Protein AF-A0A349LJA9-F1 (afdb_monomer_lite)

Secondary structure (DSSP, 8-state):
----SSBS-THHHHHHHHHHHHTTTS---HHHHHHHHHHHHHHTT-BTTBTB-EEEEEEEE--STTSSSSTT-EEEEEEEEEESSHHHHHHHHHHHHHT-TTSS----SBSHHHHHHHHHHHHTTSS-TTSSS----TTTTB--HHHHHHHHHHHHHTT---TTTT-PPTT---HHHHHHHHHHHHHTT-HHHHHHHHHHHHS---

Foldseek 3Di:
DFDDDQFPDPVLSVQLVVQLVVCPPVPDDSQLSNLRSNVRSVVVPHHPPQPDWDKDWDWDFDCDPPCPPDNRRTNDTDIGPTDNCHSVVSVLVVCCVVVDPPNDDDDDQFDPVQLLLLQLLCLVCLHPVVDPGDDDDRVSRGNDPRLLVSQQVVCVVVVHDDCVRPNDDGSDDDPVNVVVSLVVSVVSVNNVVSVVVSCVVPPDPD

pLDDT: mean 91.19, std 8.29, range [44.97, 98.31]

Radius of gyration: 25.06 Å; chains: 1; bounding box: 57×47×62 Å

Sequence (206 aa):
AAQGNVLVGPEVVHAVAETFESSEGSGRHLADRLVEALEAGQAVGGDRRAGRLQSASVMVVDPRQGMARREDGQTVHINVCQHLTPVAEVRRIYDTVSGTLGFRELYMPTGNDVWQVKLLMNALGYFRPDDKGVDRTAQAMVYDGEIARAVDAFRDDQGLSNPSSGGTPSGFVDAEVAALMWKLVEETGRAHDVRKTIRDATRIRR

Structure (mmCIF, N/CA/C/O backbone):
data_AF-A0A349LJA9-F1
#
_entry.id   AF-A0A349LJA9-F1
#
loop_
_atom_site.group_PDB
_atom_site.id
_atom_site.type_symbol
_atom_site.label_atom_id
_atom_site.label_alt_id
_atom_site.label_comp_id
_atom_site.label_asym_id
_atom_site.label_entity_id
_atom_site.label_seq_id
_atom_site.pdbx_PDB_ins_code
_atom_site.Cartn_x
_atom_site.Cartn_y
_atom_site.Cartn_z
_atom_site.occupancy
_atom_site.B_iso_or_equiv
_atom_site.auth_seq_id
_atom_site.auth_comp_id
_atom_site.auth_asym_id
_atom_site.auth_atom_id
_atom_site.pdbx_PDB_model_num
ATOM 1 N N . ALA A 1 1 ? -16.520 3.170 27.306 1.00 85.06 1 ALA A N 1
ATOM 2 C CA . ALA A 1 1 ? -17.662 2.251 27.491 1.00 85.06 1 ALA A CA 1
ATOM 3 C C . ALA A 1 1 ? -17.851 1.455 26.208 1.00 85.06 1 ALA A C 1
ATOM 5 O O . ALA A 1 1 ? -17.773 2.056 25.143 1.00 85.06 1 ALA A O 1
ATOM 6 N N . ALA A 1 2 ? -18.072 0.144 26.307 1.00 92.88 2 ALA A N 1
ATOM 7 C CA . ALA A 1 2 ? -18.398 -0.722 25.175 1.00 92.88 2 ALA A CA 1
ATOM 8 C C . ALA A 1 2 ? -19.873 -1.133 25.260 1.00 92.88 2 ALA A C 1
ATOM 10 O O . ALA A 1 2 ? -20.399 -1.354 26.351 1.00 92.88 2 ALA A O 1
ATOM 11 N N . GLN A 1 3 ? -20.555 -1.182 24.120 1.00 94.56 3 GLN A N 1
ATOM 12 C CA . GLN A 1 3 ? -21.978 -1.503 24.024 1.00 94.56 3 GLN A CA 1
ATOM 13 C C . GLN A 1 3 ? -22.235 -2.269 22.728 1.00 94.56 3 GLN A C 1
ATOM 15 O O . GLN A 1 3 ? -21.504 -2.102 21.753 1.00 94.56 3 GLN A O 1
ATOM 20 N N . GLY A 1 4 ? -23.297 -3.070 22.693 1.00 91.88 4 GLY A N 1
ATOM 21 C CA . GLY A 1 4 ? -23.724 -3.724 21.464 1.00 91.88 4 GLY A CA 1
ATOM 22 C C . GLY A 1 4 ? -25.153 -4.238 21.535 1.00 91.88 4 GLY A C 1
ATOM 23 O O . GLY A 1 4 ? -25.645 -4.615 22.596 1.00 91.88 4 GLY A O 1
ATOM 24 N N . ASN A 1 5 ? -25.813 -4.243 20.379 1.00 92.88 5 ASN A N 1
ATOM 25 C CA . ASN A 1 5 ? -27.179 -4.718 20.200 1.00 92.88 5 ASN A CA 1
ATOM 26 C C . ASN A 1 5 ? -27.180 -5.910 19.248 1.00 92.88 5 ASN A C 1
ATOM 28 O O . ASN A 1 5 ? -26.435 -5.923 18.274 1.00 92.88 5 ASN A O 1
ATOM 32 N N . VAL A 1 6 ? -28.069 -6.876 19.496 1.00 92.88 6 VAL A N 1
ATOM 33 C CA . VAL A 1 6 ? -28.243 -8.062 18.632 1.00 92.88 6 VAL A CA 1
ATOM 34 C C . VAL A 1 6 ? -26.939 -8.862 18.476 1.00 92.88 6 VAL A C 1
ATOM 36 O O . VAL A 1 6 ? -26.628 -9.395 17.421 1.00 92.88 6 VAL A O 1
ATOM 39 N N . LEU A 1 7 ? -26.171 -8.969 19.557 1.00 95.38 7 LEU A N 1
ATOM 40 C CA . LEU A 1 7 ? -24.943 -9.763 19.604 1.00 95.38 7 LEU A CA 1
ATOM 41 C C . LEU A 1 7 ? -25.244 -11.253 19.809 1.00 95.38 7 LEU A C 1
ATOM 43 O O . LEU A 1 7 ? -26.343 -11.623 20.246 1.00 95.38 7 LEU A O 1
ATOM 47 N N . VAL A 1 8 ? -24.283 -12.125 19.501 1.00 95.38 8 VAL A N 1
ATOM 48 C CA . VAL A 1 8 ? -24.406 -13.563 19.804 1.00 95.38 8 VAL A CA 1
ATOM 49 C C . VAL A 1 8 ? -24.523 -13.815 21.313 1.00 95.38 8 VAL A C 1
ATOM 51 O O . VAL A 1 8 ? -25.381 -14.599 21.714 1.00 95.38 8 VAL A O 1
ATOM 54 N N . GLY A 1 9 ? -23.817 -13.028 22.130 1.00 96.00 9 GLY A N 1
ATOM 55 C CA . GLY A 1 9 ? -23.884 -13.058 23.590 1.00 96.00 9 GLY A CA 1
ATOM 56 C C . GLY A 1 9 ? -23.078 -11.925 24.249 1.00 96.00 9 GLY A C 1
ATOM 57 O O . GLY A 1 9 ? -22.463 -11.112 23.547 1.00 96.00 9 GLY A O 1
ATOM 58 N N . PRO A 1 10 ? -23.125 -11.803 25.591 1.00 96.88 10 PRO A N 1
ATOM 59 C CA . PRO A 1 10 ? -22.414 -10.762 26.344 1.00 96.88 10 PRO A CA 1
ATOM 60 C C . PRO A 1 10 ? -20.885 -10.844 26.219 1.00 96.88 10 PRO A C 1
ATOM 62 O O . PRO A 1 10 ? -20.208 -9.822 26.330 1.00 96.88 10 PRO A O 1
ATOM 65 N N . GLU A 1 11 ? -20.345 -12.030 25.938 1.00 97.31 11 GLU A N 1
ATOM 66 C CA . GLU A 1 11 ? -18.921 -12.284 25.721 1.00 97.31 11 GLU A CA 1
ATOM 67 C C . GLU A 1 11 ? -18.314 -11.397 24.631 1.00 97.31 11 GLU A C 1
ATOM 69 O O . GLU A 1 11 ? -17.151 -11.027 24.737 1.00 97.31 11 GLU A O 1
ATOM 74 N N . VAL A 1 12 ? -19.103 -10.972 23.639 1.00 97.44 12 VAL A N 1
ATOM 75 C CA . VAL A 1 12 ? -18.655 -10.038 22.597 1.00 97.44 12 VAL A CA 1
ATOM 76 C C . VAL A 1 12 ? -18.242 -8.695 23.197 1.00 97.44 12 VAL A C 1
ATOM 78 O O . VAL A 1 12 ? -17.174 -8.179 22.879 1.00 97.44 12 VAL A O 1
ATOM 81 N N . VAL A 1 13 ? -19.065 -8.120 24.081 1.00 97.81 13 VAL A N 1
ATOM 82 C CA . VAL A 1 13 ? -18.756 -6.827 24.716 1.00 97.81 13 VAL A CA 1
ATOM 83 C C . VAL A 1 13 ? -17.597 -6.979 25.697 1.00 97.81 13 VAL A C 1
ATOM 85 O O . VAL A 1 13 ? -16.747 -6.092 25.759 1.00 97.81 13 VAL A O 1
ATOM 88 N N . HIS A 1 14 ? -17.533 -8.101 26.423 1.00 98.06 14 HIS A N 1
ATOM 89 C CA . HIS A 1 14 ? -16.407 -8.401 27.309 1.00 98.06 14 HIS A CA 1
ATOM 90 C C . HIS A 1 14 ? -15.091 -8.502 26.532 1.00 98.06 14 HIS A C 1
ATOM 92 O O . HIS A 1 14 ? -14.136 -7.835 26.910 1.00 98.06 14 HIS A O 1
ATOM 98 N N . ALA A 1 15 ? -15.058 -9.229 25.410 1.00 98.31 15 ALA A N 1
ATOM 99 C CA . ALA A 1 15 ? -13.863 -9.368 24.580 1.00 98.31 15 ALA A CA 1
ATOM 100 C C . ALA A 1 15 ? -13.370 -8.017 24.036 1.00 98.31 15 ALA A C 1
ATOM 102 O O . ALA A 1 15 ? -12.171 -7.739 24.076 1.00 98.31 15 ALA A O 1
ATOM 103 N N . VAL A 1 16 ? -14.288 -7.150 23.584 1.00 98.25 16 VAL A N 1
ATOM 104 C CA . VAL A 1 16 ? -13.955 -5.782 23.144 1.00 98.25 16 VAL A CA 1
ATOM 105 C C . VAL A 1 16 ? -13.346 -4.977 24.295 1.00 98.25 16 VAL A C 1
ATOM 107 O O . VAL A 1 16 ? -12.295 -4.360 24.125 1.00 98.25 16 VAL A O 1
ATOM 110 N N . ALA A 1 17 ? -13.995 -4.969 25.462 1.00 98.19 17 ALA A N 1
ATOM 111 C CA . ALA A 1 17 ? -13.541 -4.193 26.613 1.00 98.19 17 ALA A CA 1
ATOM 112 C C . ALA A 1 17 ? -12.181 -4.683 27.132 1.00 98.19 17 ALA A C 1
ATOM 114 O O . ALA A 1 17 ? -11.254 -3.888 27.250 1.00 98.19 17 ALA A O 1
ATOM 115 N N . GLU A 1 18 ? -12.040 -5.989 27.354 1.00 98.19 18 GLU A N 1
ATOM 116 C CA . GLU A 1 18 ? -10.823 -6.614 27.876 1.00 98.19 18 GLU A CA 1
ATOM 117 C C . GLU A 1 18 ? -9.629 -6.411 26.934 1.00 98.19 18 GLU A C 1
ATOM 119 O O . GLU A 1 18 ? -8.536 -6.054 27.374 1.00 98.19 18 GLU A O 1
ATOM 124 N N . THR A 1 19 ? -9.827 -6.555 25.622 1.00 98.31 19 THR A N 1
ATOM 125 C CA . THR A 1 19 ? -8.761 -6.317 24.631 1.00 98.31 19 THR A CA 1
ATOM 126 C C . THR A 1 19 ? -8.350 -4.840 24.603 1.00 98.31 19 THR A C 1
ATOM 128 O O . THR A 1 19 ? -7.166 -4.498 24.571 1.00 98.31 19 THR A O 1
ATOM 131 N N . PHE A 1 20 ? -9.319 -3.924 24.683 1.00 98.25 20 PHE A N 1
ATOM 132 C CA . PHE A 1 20 ? -9.018 -2.495 24.721 1.00 98.25 20 PHE A CA 1
ATOM 133 C C . PHE A 1 20 ? -8.274 -2.078 26.000 1.00 98.25 20 PHE A C 1
ATOM 135 O O . PHE A 1 20 ? -7.318 -1.299 25.931 1.00 98.25 20 PHE A O 1
ATOM 142 N N . GLU A 1 21 ? -8.693 -2.583 27.158 1.00 98.12 21 GLU A N 1
ATOM 143 C CA . GLU A 1 21 ? -8.082 -2.279 28.455 1.00 98.12 21 GLU A CA 1
ATOM 144 C C . GLU A 1 21 ? -6.694 -2.916 28.581 1.00 98.12 21 GLU A C 1
ATOM 146 O O . GLU A 1 21 ? -5.740 -2.235 28.948 1.00 98.12 21 GLU A O 1
ATOM 151 N N . SER A 1 22 ? -6.528 -4.176 28.173 1.00 98.12 22 SER A N 1
ATOM 152 C CA . SER A 1 22 ? -5.226 -4.862 28.210 1.00 98.12 22 SER A CA 1
ATOM 153 C C . SER A 1 22 ? -4.178 -4.247 27.276 1.00 98.12 22 SER A C 1
ATOM 155 O O . SER A 1 22 ? -2.980 -4.379 27.517 1.00 98.12 22 SER A O 1
ATOM 157 N N . SER A 1 23 ? -4.605 -3.531 26.231 1.00 97.25 23 SER A N 1
ATOM 158 C CA . SER A 1 23 ? -3.703 -2.789 25.344 1.00 97.25 23 SER A CA 1
ATOM 159 C C . SER A 1 23 ? -3.244 -1.433 25.902 1.00 97.25 23 SER A C 1
ATOM 161 O O . SER A 1 23 ? -2.463 -0.729 25.245 1.00 97.25 23 SER A O 1
ATOM 163 N N . GLU A 1 24 ? -3.712 -1.029 27.085 1.00 96.25 24 GLU A N 1
ATOM 164 C CA . GLU A 1 24 ? -3.263 0.189 27.757 1.00 96.25 24 GLU A CA 1
ATOM 165 C C . GLU A 1 24 ? -1.749 0.165 28.029 1.00 96.25 24 GLU A C 1
ATOM 167 O O . GLU A 1 24 ? -1.147 -0.873 28.280 1.00 96.25 24 GLU A O 1
ATOM 172 N N . GLY A 1 25 ? -1.091 1.321 27.895 1.00 95.50 25 GLY A N 1
ATOM 173 C CA . GLY A 1 25 ? 0.359 1.432 28.092 1.00 95.50 25 GLY A CA 1
ATOM 174 C C . GLY A 1 25 ? 1.227 0.814 26.986 1.00 95.50 25 GLY A C 1
ATOM 175 O O . GLY A 1 25 ? 2.439 1.002 27.012 1.00 95.50 25 GLY A O 1
ATOM 176 N N . SER A 1 26 ? 0.645 0.162 25.972 1.00 95.00 26 SER A N 1
ATOM 177 C CA . SER A 1 26 ? 1.406 -0.467 24.873 1.00 95.00 26 SER A CA 1
ATOM 178 C C . SER A 1 26 ? 2.159 0.512 23.960 1.00 95.00 26 SER A C 1
ATOM 180 O O . SER A 1 26 ? 2.943 0.086 23.117 1.00 95.00 26 SER A O 1
ATOM 182 N N . GLY A 1 27 ? 1.899 1.819 24.066 1.00 92.56 27 GLY A N 1
ATOM 183 C CA . GLY A 1 27 ? 2.454 2.838 23.166 1.00 92.56 27 GLY A CA 1
ATOM 184 C C . GLY A 1 27 ? 1.855 2.829 21.753 1.00 92.56 27 GLY A C 1
ATOM 185 O O . GLY A 1 27 ? 2.192 3.696 20.948 1.00 92.56 27 GLY A O 1
ATOM 186 N N . ARG A 1 28 ? 0.943 1.894 21.448 1.00 93.25 28 ARG A N 1
ATOM 187 C CA . ARG A 1 28 ? 0.221 1.838 20.172 1.00 93.25 28 ARG A CA 1
ATOM 188 C C . ARG A 1 28 ? -0.742 3.012 20.033 1.00 93.25 28 ARG A C 1
ATOM 190 O O . ARG A 1 28 ? -1.326 3.486 21.011 1.00 93.25 28 ARG A O 1
ATOM 197 N N . HIS A 1 29 ? -0.936 3.462 18.796 1.00 93.12 29 HIS A N 1
ATOM 198 C CA . HIS A 1 29 ? -1.910 4.503 18.486 1.00 93.12 29 HIS A CA 1
ATOM 199 C C . HIS A 1 29 ? -3.325 4.048 18.889 1.00 93.12 29 HIS A C 1
ATOM 201 O O . HIS A 1 29 ? -3.672 2.878 18.743 1.00 93.12 29 HIS A O 1
ATOM 207 N N . LEU A 1 30 ? -4.171 4.971 19.363 1.00 95.56 30 LEU A N 1
ATOM 208 C CA . LEU A 1 30 ? -5.511 4.632 19.864 1.00 95.56 30 LEU A CA 1
ATOM 209 C C . LEU A 1 30 ? -6.362 3.888 18.821 1.00 95.56 30 LEU A C 1
ATOM 211 O O . LEU A 1 30 ? -7.066 2.947 19.166 1.00 95.56 30 LEU A O 1
ATOM 215 N N . ALA A 1 31 ? -6.264 4.277 17.547 1.00 96.00 31 ALA A N 1
ATOM 216 C CA . ALA A 1 31 ? -6.981 3.599 16.467 1.00 96.00 31 ALA A CA 1
ATOM 217 C C . ALA A 1 31 ? -6.587 2.119 16.335 1.00 96.00 31 ALA A C 1
ATOM 219 O O . ALA A 1 31 ? -7.472 1.293 16.173 1.00 96.00 31 ALA A O 1
ATOM 220 N N . ASP A 1 32 ? -5.303 1.776 16.473 1.00 95.81 32 ASP A N 1
ATOM 221 C CA . ASP A 1 32 ? -4.835 0.385 16.393 1.00 95.81 32 ASP A CA 1
ATOM 222 C C . ASP A 1 32 ? -5.483 -0.485 17.478 1.00 95.81 32 ASP A C 1
ATOM 224 O O . ASP A 1 32 ? -6.053 -1.539 17.203 1.00 95.81 32 ASP A O 1
ATOM 228 N N . ARG A 1 33 ? -5.487 0.036 18.712 1.00 97.69 33 ARG A N 1
ATOM 229 C CA . ARG A 1 33 ? -6.105 -0.599 19.885 1.00 97.69 33 ARG A CA 1
ATOM 230 C C . ARG A 1 33 ? -7.615 -0.780 19.721 1.00 97.69 33 ARG A C 1
ATOM 232 O O . ARG A 1 33 ? -8.168 -1.789 20.142 1.00 97.69 33 ARG A O 1
ATOM 239 N N . LEU A 1 34 ? -8.294 0.202 19.122 1.00 98.06 34 LEU A N 1
ATOM 240 C CA . LEU A 1 34 ? -9.727 0.112 18.834 1.00 98.06 34 LEU A CA 1
ATOM 241 C C . LEU A 1 34 ? -10.023 -0.942 17.765 1.00 98.06 34 LEU A C 1
ATOM 243 O O . LEU A 1 34 ? -10.986 -1.689 17.915 1.00 98.06 34 LEU A O 1
ATOM 247 N N . VAL A 1 35 ? -9.207 -1.021 16.709 1.00 97.62 35 VAL A N 1
ATOM 248 C CA . VAL A 1 35 ? -9.361 -2.053 15.675 1.00 97.62 35 VAL A CA 1
ATOM 249 C C . VAL A 1 35 ? -9.140 -3.443 16.274 1.00 97.62 35 VAL A C 1
ATOM 251 O O . VAL A 1 35 ? -9.990 -4.306 16.087 1.00 97.62 35 VAL A O 1
ATOM 254 N N . GLU A 1 36 ? -8.089 -3.633 17.074 1.00 97.81 36 GLU A N 1
ATOM 255 C CA . GLU A 1 36 ? -7.815 -4.904 17.764 1.00 97.81 36 GLU A CA 1
ATOM 256 C C . GLU A 1 36 ? -8.970 -5.324 18.688 1.00 97.81 36 GLU A C 1
ATOM 258 O O . GLU A 1 36 ? -9.399 -6.479 18.684 1.00 97.81 36 GLU A O 1
AT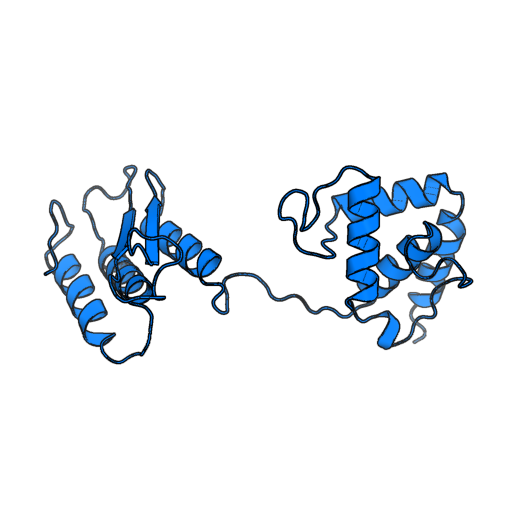OM 263 N N . ALA A 1 37 ? -9.547 -4.378 19.431 1.00 98.25 37 ALA A N 1
ATOM 264 C CA . ALA A 1 37 ? -10.709 -4.642 20.272 1.00 98.25 37 ALA A CA 1
ATOM 265 C C . ALA A 1 37 ? -11.941 -5.085 19.462 1.00 98.25 37 ALA A C 1
ATOM 267 O O . ALA A 1 37 ? -12.649 -6.011 19.864 1.00 98.25 37 ALA A O 1
ATOM 268 N N . LEU A 1 38 ? -12.198 -4.461 18.306 1.00 97.50 38 LEU A N 1
ATOM 269 C CA . LEU A 1 38 ? -13.275 -4.878 17.402 1.00 97.50 38 LEU A CA 1
ATOM 270 C C . LEU A 1 38 ? -13.022 -6.275 16.816 1.00 97.50 38 LEU A C 1
ATOM 272 O O . LEU A 1 38 ? -13.964 -7.062 16.706 1.00 97.50 38 LEU A O 1
ATOM 276 N N . GLU A 1 39 ? -11.771 -6.595 16.470 1.00 97.75 39 GLU A N 1
ATOM 277 C CA . GLU A 1 39 ? -11.364 -7.919 15.980 1.00 97.75 39 GLU A CA 1
ATOM 278 C C . GLU A 1 39 ? -11.655 -9.002 17.028 1.00 97.75 39 GLU A C 1
ATOM 280 O O . GLU A 1 39 ? -12.273 -10.019 16.702 1.00 97.75 39 GLU A O 1
ATOM 285 N N . ALA A 1 40 ? -11.318 -8.754 18.299 1.00 98.00 40 ALA A N 1
ATOM 286 C CA . ALA A 1 40 ? -11.616 -9.665 19.405 1.00 98.00 40 ALA A CA 1
ATOM 287 C C . ALA A 1 40 ? -13.127 -9.887 19.599 1.00 98.00 40 ALA A C 1
ATOM 289 O O . ALA A 1 40 ? -13.578 -11.024 19.749 1.00 98.00 40 ALA A O 1
ATOM 290 N N . GLY A 1 41 ? -13.929 -8.818 19.525 1.00 96.62 41 GLY A N 1
ATOM 291 C CA . GLY A 1 41 ? -15.390 -8.915 19.579 1.00 96.62 41 GLY A CA 1
ATOM 292 C C . GLY A 1 41 ? -15.985 -9.731 18.427 1.00 96.62 41 GLY A C 1
ATOM 293 O O . GLY A 1 41 ? -16.894 -10.538 18.634 1.00 96.62 41 GLY A O 1
ATOM 294 N N . GLN A 1 42 ? -15.467 -9.558 17.207 1.00 94.94 42 GLN A N 1
ATOM 295 C CA . GLN A 1 42 ? -15.904 -10.344 16.053 1.00 94.94 42 GLN A CA 1
ATOM 296 C C . GLN A 1 42 ? -15.478 -11.818 16.166 1.00 94.94 42 GLN A C 1
ATOM 298 O O . GLN A 1 42 ? -16.253 -12.697 15.787 1.00 94.94 42 GLN A O 1
ATOM 303 N N . ALA A 1 43 ? -14.291 -12.103 16.708 1.00 95.62 43 ALA A N 1
ATOM 304 C CA . ALA A 1 43 ? -13.757 -13.460 16.841 1.00 95.62 43 ALA A CA 1
ATOM 305 C C . ALA A 1 43 ? -14.605 -14.363 17.755 1.00 95.62 43 ALA A C 1
ATOM 307 O O . ALA A 1 43 ? -14.715 -15.560 17.499 1.00 95.62 43 ALA A O 1
ATOM 308 N N . VAL A 1 44 ? -15.259 -13.794 18.773 1.00 96.44 44 VAL A N 1
ATOM 309 C CA . VAL A 1 44 ? -16.197 -14.522 19.651 1.00 96.44 44 VAL A CA 1
ATOM 310 C C . VAL A 1 44 ? -17.635 -14.566 19.105 1.00 96.44 44 VAL A C 1
ATOM 312 O O . VAL A 1 44 ? -18.555 -14.989 19.796 1.00 96.44 44 VAL A O 1
ATOM 315 N N . GLY A 1 45 ? -17.837 -14.154 17.849 1.00 93.12 45 GLY A N 1
ATOM 316 C CA . GLY A 1 45 ? -19.075 -14.316 17.080 1.00 93.12 45 GLY A CA 1
ATOM 317 C C . GLY A 1 45 ? -19.798 -13.012 16.731 1.00 93.12 45 GLY A C 1
ATOM 318 O O . GLY A 1 45 ? -20.605 -13.003 15.804 1.00 93.12 45 GLY A O 1
ATOM 319 N N . GLY A 1 46 ? -19.483 -11.901 17.405 1.00 93.44 46 GLY A N 1
ATOM 320 C CA . GLY A 1 46 ? -19.944 -10.562 17.031 1.00 93.44 46 GLY A CA 1
ATOM 321 C C . GLY A 1 46 ? -21.470 -10.382 16.974 1.00 93.44 46 GLY A C 1
ATOM 322 O O . GLY A 1 46 ? -22.219 -10.788 17.867 1.00 93.44 46 GLY A O 1
ATOM 323 N N . ASP A 1 47 ? -21.936 -9.702 15.925 1.00 92.56 47 ASP A N 1
ATOM 324 C CA . ASP A 1 47 ? -23.360 -9.477 15.656 1.00 92.56 47 ASP A CA 1
ATOM 325 C C . ASP A 1 47 ? -24.020 -10.771 15.142 1.00 92.56 47 ASP A C 1
ATOM 327 O O . ASP A 1 47 ? -23.588 -11.378 14.160 1.00 92.56 47 ASP A O 1
ATOM 331 N N . ARG A 1 48 ? -25.125 -11.167 15.786 1.00 90.94 48 ARG A N 1
ATOM 332 C CA . ARG A 1 48 ? -25.900 -12.388 15.504 1.00 90.94 48 ARG A CA 1
ATOM 333 C C . ARG A 1 48 ? -26.502 -12.412 14.096 1.00 90.94 48 ARG A C 1
ATOM 335 O O . ARG A 1 48 ? -26.930 -13.461 13.625 1.00 90.94 48 ARG A O 1
ATOM 342 N N . ARG A 1 49 ? -26.559 -11.267 13.416 1.00 87.88 49 ARG A N 1
ATOM 343 C CA . ARG A 1 49 ? -26.963 -11.126 12.009 1.00 87.88 49 ARG A CA 1
ATOM 344 C C . ARG A 1 49 ? -25.841 -11.505 11.034 1.00 87.88 49 ARG A C 1
ATOM 346 O O . ARG A 1 49 ? -25.976 -11.209 9.844 1.00 87.88 49 ARG A O 1
ATOM 353 N N . ALA A 1 50 ? -24.756 -12.115 11.519 1.00 74.75 50 ALA A N 1
ATOM 354 C CA . ALA A 1 50 ? -23.682 -12.685 10.714 1.00 74.75 50 ALA A CA 1
ATOM 355 C C . ALA A 1 50 ? -24.227 -13.419 9.471 1.00 74.75 50 ALA A C 1
ATOM 357 O O . ALA A 1 50 ? -25.225 -14.137 9.539 1.00 74.75 50 ALA A O 1
ATOM 358 N N . GLY A 1 51 ? -23.595 -13.190 8.316 1.00 70.25 51 GLY A N 1
ATOM 359 C CA . GLY A 1 51 ? -24.078 -13.649 7.004 1.00 70.25 51 GLY A CA 1
ATOM 360 C C . GLY A 1 51 ? -24.907 -12.615 6.228 1.00 70.25 51 GLY A C 1
ATOM 361 O O . GLY A 1 51 ? -25.203 -12.827 5.053 1.00 70.25 51 GLY A O 1
ATOM 362 N N . ARG A 1 52 ? -25.249 -11.471 6.836 1.00 79.56 52 ARG A N 1
ATOM 363 C CA . ARG A 1 52 ? -25.723 -10.272 6.123 1.00 79.56 52 ARG A CA 1
ATOM 364 C C . ARG A 1 52 ? -24.565 -9.310 5.875 1.00 79.56 52 ARG A C 1
ATOM 366 O O . ARG A 1 52 ? -23.517 -9.401 6.504 1.00 79.56 52 ARG A O 1
ATOM 373 N N . LEU A 1 53 ? -24.781 -8.361 4.971 1.00 77.75 53 LEU A N 1
ATOM 374 C CA . LEU A 1 53 ? -23.843 -7.266 4.761 1.00 77.75 53 LEU A CA 1
ATOM 375 C C . LEU A 1 53 ? -23.726 -6.421 6.032 1.00 77.75 53 LEU A C 1
ATOM 377 O O . LEU A 1 53 ? -24.740 -6.023 6.608 1.00 77.75 53 LEU A O 1
ATOM 381 N N . GLN A 1 54 ? -22.489 -6.170 6.451 1.00 87.38 54 GLN A N 1
ATOM 382 C CA . GLN A 1 54 ? -22.153 -5.417 7.653 1.00 87.38 54 GLN A CA 1
ATOM 383 C C . GLN A 1 54 ? -21.155 -4.305 7.323 1.00 87.38 54 GLN A C 1
ATOM 385 O O . GLN A 1 54 ? -20.496 -4.316 6.280 1.00 87.38 54 GLN A O 1
ATOM 390 N N . SER A 1 55 ? -21.062 -3.345 8.236 1.00 94.06 55 SER A N 1
ATOM 391 C CA . SER A 1 55 ? -20.182 -2.182 8.167 1.00 94.06 55 SER A CA 1
ATOM 392 C C . SER A 1 55 ? -19.325 -2.097 9.424 1.00 94.06 55 SER A C 1
ATOM 394 O O . SER A 1 55 ? -19.738 -2.569 10.484 1.00 94.06 55 SER A O 1
ATOM 396 N N . ALA A 1 56 ? -18.175 -1.440 9.333 1.00 96.06 56 ALA A N 1
ATOM 397 C CA . ALA A 1 56 ? -17.336 -1.123 10.485 1.00 96.06 56 ALA A CA 1
ATOM 398 C C . ALA A 1 56 ? -16.683 0.244 10.282 1.00 96.06 56 ALA A C 1
ATOM 400 O O . ALA A 1 56 ? -16.401 0.648 9.154 1.00 96.06 56 ALA A O 1
ATOM 401 N N . SER A 1 57 ? -16.459 0.964 11.376 1.00 97.50 57 SER A N 1
ATOM 402 C CA . SER A 1 57 ? -15.846 2.286 11.342 1.00 97.50 57 SER A CA 1
ATOM 403 C C . SER A 1 57 ? -15.022 2.525 12.599 1.00 97.50 57 SER A C 1
ATOM 405 O O . SER A 1 57 ? -15.393 2.075 13.684 1.00 97.50 57 SER A O 1
ATOM 407 N N . VAL A 1 58 ? -13.910 3.238 12.439 1.00 97.75 58 VAL A N 1
ATOM 408 C CA . VAL A 1 58 ? -13.069 3.732 13.532 1.00 97.75 58 VAL A CA 1
ATOM 409 C C . VAL A 1 58 ? -12.760 5.198 13.267 1.00 97.75 58 VAL A C 1
ATOM 411 O O . VAL A 1 58 ? -12.271 5.562 12.196 1.00 97.75 58 VAL A O 1
ATOM 414 N N . MET A 1 59 ? -13.025 6.034 14.268 1.00 96.62 59 MET A N 1
ATOM 415 C CA . MET A 1 59 ? -12.733 7.462 14.249 1.00 96.62 59 MET A CA 1
ATOM 416 C C . MET A 1 59 ? -11.969 7.835 15.517 1.00 96.62 59 MET A C 1
ATOM 418 O O . MET A 1 59 ? -12.394 7.509 16.625 1.00 96.62 59 MET A O 1
ATOM 422 N N . VAL A 1 60 ? -10.842 8.521 15.349 1.00 95.88 60 VAL A N 1
ATOM 423 C CA . VAL A 1 60 ? -10.020 9.048 16.437 1.00 95.88 60 VAL A CA 1
ATOM 424 C C . VAL A 1 60 ? -9.761 10.524 16.183 1.00 95.88 60 VAL A C 1
ATOM 426 O O . VAL A 1 60 ? -9.319 10.917 15.103 1.00 95.88 60 VAL A O 1
ATOM 429 N N . VAL A 1 61 ? -10.039 11.329 17.205 1.00 95.50 61 VAL A N 1
ATOM 430 C CA . VAL A 1 61 ? -9.819 12.774 17.212 1.00 95.50 61 VAL A CA 1
ATOM 431 C C . VAL A 1 61 ? -8.839 13.101 18.327 1.00 95.50 61 VAL A C 1
ATOM 433 O O . VAL A 1 61 ? -9.040 12.691 19.470 1.00 95.50 61 VAL A O 1
ATOM 436 N N . ASP A 1 62 ? -7.795 13.845 17.991 1.00 92.50 62 ASP A N 1
ATOM 437 C CA . ASP A 1 62 ? -6.817 14.373 18.928 1.00 92.50 62 ASP A CA 1
ATOM 438 C C . ASP A 1 62 ? -6.733 15.898 18.760 1.00 92.50 62 ASP A C 1
ATOM 440 O O . ASP A 1 62 ? -6.177 16.382 17.772 1.00 92.50 62 ASP A O 1
ATOM 444 N N . PRO A 1 63 ? -7.293 16.678 19.701 1.00 89.88 63 PRO A N 1
ATOM 445 C CA . PRO A 1 63 ? -7.328 18.133 19.593 1.00 89.88 63 PRO A CA 1
ATOM 446 C C . PRO A 1 63 ? -5.969 18.796 19.872 1.00 89.88 63 PRO A C 1
ATOM 448 O O . PRO A 1 63 ? -5.855 20.019 19.789 1.00 89.88 63 PRO A O 1
ATOM 451 N N . ARG A 1 64 ? -4.936 18.033 20.257 1.00 90.75 64 ARG A N 1
ATOM 452 C CA . ARG A 1 64 ? -3.603 18.582 20.534 1.00 90.75 64 ARG A CA 1
ATOM 453 C C . ARG A 1 64 ? -2.930 19.027 19.232 1.00 90.75 64 ARG A C 1
ATOM 455 O O . ARG A 1 64 ? -3.020 18.360 18.202 1.00 90.75 64 ARG A O 1
ATOM 462 N N . GLN A 1 65 ? -2.211 20.150 19.285 1.00 87.75 65 GLN A N 1
ATOM 463 C CA . GLN A 1 65 ? -1.524 20.697 18.111 1.00 87.75 65 GLN A CA 1
ATOM 464 C C . GLN A 1 65 ? -0.517 19.700 17.523 1.00 87.75 65 GLN A C 1
ATOM 466 O O . GLN A 1 65 ? 0.241 19.066 18.253 1.00 87.75 65 GLN A O 1
ATOM 471 N N . GLY A 1 66 ? -0.507 19.589 16.192 1.00 83.44 66 GLY A N 1
ATOM 472 C CA . GLY A 1 66 ? 0.419 18.731 15.448 1.00 83.44 66 GLY A CA 1
ATOM 473 C C . GLY A 1 66 ? 0.067 17.239 15.435 1.00 83.44 66 GLY A C 1
ATOM 474 O O . GLY A 1 66 ? 0.762 16.477 14.770 1.00 83.44 66 GLY A O 1
ATOM 475 N N . MET A 1 67 ? -1.002 16.814 16.118 1.00 83.50 67 MET A N 1
ATOM 476 C CA . MET A 1 67 ? -1.394 15.398 16.172 1.00 83.50 67 MET A CA 1
ATOM 477 C C . MET A 1 67 ? -2.228 14.946 14.967 1.00 83.50 67 MET A C 1
ATOM 479 O O . MET A 1 67 ? -2.228 13.762 14.633 1.00 83.50 67 MET A O 1
ATOM 483 N N . ALA A 1 68 ? -2.904 15.874 14.288 1.00 84.62 68 ALA A N 1
ATOM 484 C CA . ALA A 1 68 ? -3.676 15.624 13.074 1.00 84.62 68 ALA A CA 1
ATOM 485 C C . ALA A 1 68 ? -3.102 16.403 11.883 1.00 84.62 68 ALA A C 1
ATOM 487 O O . ALA A 1 68 ? -2.529 17.480 12.041 1.00 84.62 68 ALA A O 1
ATOM 488 N N . ARG A 1 69 ? -3.289 15.874 10.665 1.00 78.38 69 ARG A N 1
ATOM 489 C CA . ARG A 1 69 ? -2.897 16.567 9.420 1.00 78.38 69 ARG A CA 1
ATOM 490 C C . ARG A 1 69 ? -3.821 17.734 9.065 1.00 78.38 69 ARG A C 1
ATOM 492 O O . ARG A 1 69 ? -3.433 18.593 8.281 1.00 78.38 69 ARG A O 1
ATOM 499 N N . ARG A 1 70 ? -5.054 17.718 9.573 1.00 80.50 70 ARG A N 1
ATOM 500 C CA . ARG A 1 70 ? -6.102 18.705 9.298 1.00 80.50 70 ARG A CA 1
ATOM 501 C C . ARG A 1 70 ? -6.477 19.431 10.586 1.00 80.50 70 ARG A C 1
ATOM 503 O O . ARG A 1 70 ? -6.249 18.927 11.682 1.00 80.50 70 ARG A O 1
ATOM 510 N N . GLU A 1 71 ? -7.091 20.598 10.433 1.00 85.62 71 GLU A N 1
ATOM 511 C CA . GLU A 1 71 ? -7.532 21.445 11.550 1.00 85.62 71 GLU A CA 1
ATOM 512 C C . GLU A 1 71 ? -8.688 20.839 12.365 1.00 85.62 71 GLU A C 1
ATOM 514 O O . GLU A 1 71 ? -8.945 21.273 13.483 1.00 85.62 71 GLU A O 1
ATOM 519 N N . ASP A 1 72 ? -9.370 19.816 11.841 1.00 87.56 72 ASP A N 1
ATOM 520 C CA . ASP A 1 72 ? -10.481 19.124 12.510 1.00 87.56 72 ASP A CA 1
ATOM 521 C C . ASP A 1 72 ? -10.036 18.157 13.626 1.00 87.56 72 ASP A C 1
ATOM 523 O O .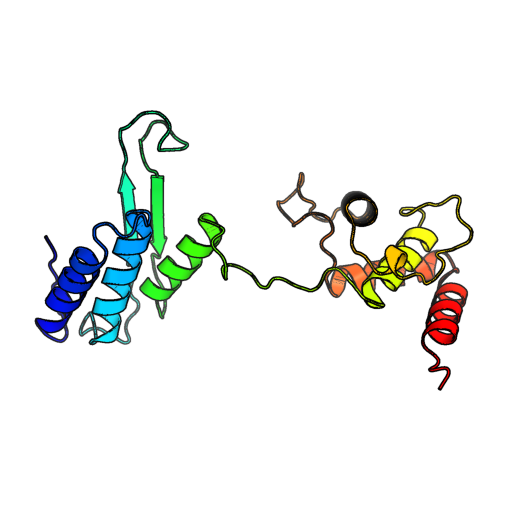 ASP A 1 72 ? -10.878 17.531 14.272 1.00 87.56 72 ASP A O 1
ATOM 527 N N . GLY A 1 73 ? -8.725 18.014 13.851 1.00 89.75 73 GLY A N 1
ATOM 528 C CA . GLY A 1 73 ? -8.162 17.127 14.867 1.00 89.75 73 GLY A CA 1
ATOM 529 C C . GLY A 1 73 ? -8.334 15.638 14.558 1.00 89.75 73 GLY A C 1
ATOM 530 O O . GLY A 1 73 ? -7.947 14.808 15.376 1.00 89.75 73 GLY A O 1
ATOM 531 N N . GLN A 1 74 ? -8.901 15.255 13.409 1.00 92.00 74 GLN A N 1
ATOM 532 C CA . GLN A 1 74 ? -9.091 13.847 13.061 1.00 92.00 74 GLN A CA 1
ATOM 533 C C . GLN A 1 74 ? -7.744 13.223 12.698 1.00 92.00 74 GLN A C 1
ATOM 535 O O . GLN A 1 74 ? -7.142 13.546 11.671 1.00 92.00 74 GLN A O 1
ATOM 540 N N . THR A 1 75 ? -7.266 12.307 13.538 1.00 90.94 75 THR A N 1
ATOM 541 C CA . THR A 1 75 ? -6.021 11.575 13.275 1.00 90.94 75 THR A CA 1
ATOM 542 C C . THR A 1 75 ? -6.282 10.336 12.429 1.00 90.94 75 THR A C 1
ATOM 544 O O . THR A 1 75 ? -5.478 10.000 11.562 1.00 90.94 75 THR A O 1
ATOM 547 N N . VAL A 1 76 ? -7.431 9.683 12.639 1.00 92.75 76 VAL A N 1
ATOM 548 C CA . VAL A 1 76 ? -7.888 8.520 11.872 1.00 92.75 76 VAL A CA 1
ATOM 549 C C . VAL A 1 76 ? -9.396 8.601 11.682 1.00 92.75 76 VAL A C 1
ATOM 551 O O . VAL A 1 76 ? -10.135 8.821 12.638 1.00 92.75 76 VAL A O 1
ATOM 554 N N . HIS A 1 77 ? -9.857 8.366 10.457 1.00 95.12 77 HIS A N 1
ATOM 555 C CA . HIS A 1 77 ? -11.266 8.154 10.149 1.00 95.12 77 HIS A CA 1
ATOM 556 C C . HIS A 1 77 ? -11.369 7.129 9.018 1.00 95.12 77 HIS A C 1
ATOM 558 O O . HIS A 1 77 ? -11.084 7.429 7.860 1.00 95.12 77 HIS A O 1
ATOM 564 N N . ILE A 1 78 ? -11.730 5.897 9.373 1.00 96.75 78 ILE A N 1
ATOM 565 C CA . ILE A 1 78 ? -11.887 4.773 8.447 1.00 96.75 78 ILE A CA 1
ATOM 566 C C . ILE A 1 78 ? -13.340 4.336 8.513 1.00 96.75 78 ILE A C 1
ATOM 568 O O . ILE A 1 78 ? -13.831 4.034 9.595 1.00 96.75 78 ILE A O 1
ATOM 572 N N . ASN A 1 79 ? -14.012 4.279 7.365 1.00 97.25 79 ASN A N 1
ATOM 573 C CA . ASN A 1 79 ? -15.402 3.856 7.276 1.00 97.25 79 ASN A CA 1
ATOM 574 C C . ASN A 1 79 ? -15.574 2.827 6.154 1.00 97.25 79 ASN A C 1
ATOM 576 O O . ASN A 1 79 ? -15.421 3.147 4.976 1.00 97.25 79 ASN A O 1
ATOM 580 N N . VAL A 1 80 ? -15.913 1.597 6.529 1.00 97.19 80 VAL A N 1
ATOM 581 C CA . VAL A 1 80 ? -16.252 0.508 5.614 1.00 97.19 80 VAL A CA 1
ATOM 582 C C . VAL A 1 80 ? -17.769 0.389 5.590 1.00 97.19 80 VAL A C 1
ATOM 584 O O . VAL A 1 80 ? -18.371 -0.240 6.460 1.00 97.19 80 VAL A O 1
ATOM 587 N N . CYS A 1 81 ? -18.396 1.019 4.595 1.00 94.69 81 CYS A N 1
ATOM 588 C CA . CYS A 1 81 ? -19.856 1.096 4.489 1.00 94.69 81 CYS A CA 1
ATOM 589 C C . CYS A 1 81 ? -20.520 -0.267 4.249 1.00 94.69 81 CYS A C 1
ATOM 591 O O . CYS A 1 81 ? -21.657 -0.474 4.666 1.00 94.69 81 CYS A O 1
ATOM 593 N N . GLN A 1 82 ? -19.832 -1.182 3.564 1.00 92.19 82 GLN A N 1
ATOM 594 C CA . GLN A 1 82 ? -20.293 -2.545 3.337 1.00 92.19 82 GLN A CA 1
ATOM 595 C C . GLN A 1 82 ? -19.112 -3.447 2.967 1.00 92.19 82 GLN A C 1
ATOM 597 O O . GLN A 1 82 ? -18.358 -3.130 2.052 1.00 92.19 82 GLN A O 1
ATOM 602 N N . HIS A 1 83 ? -18.966 -4.580 3.653 1.00 92.31 83 HIS A N 1
ATOM 603 C CA . HIS A 1 83 ? -18.009 -5.624 3.282 1.00 92.31 83 HIS A CA 1
ATOM 604 C C . HIS A 1 83 ? -18.450 -6.986 3.841 1.00 92.31 83 HIS A C 1
ATOM 606 O O . HIS A 1 83 ? -19.257 -7.044 4.770 1.00 92.31 83 HIS A O 1
ATOM 612 N N . LEU A 1 84 ? -17.927 -8.087 3.288 1.00 89.81 84 LEU A N 1
ATOM 613 C CA . LEU A 1 84 ? -18.137 -9.430 3.856 1.00 89.81 84 LEU A CA 1
ATOM 614 C C . LEU A 1 84 ? -17.418 -9.592 5.204 1.00 89.81 84 LEU A C 1
ATOM 616 O O . LEU A 1 84 ? -17.880 -10.313 6.081 1.00 89.81 84 LEU A O 1
ATOM 620 N N . THR A 1 85 ? -16.295 -8.895 5.364 1.00 91.56 85 THR A N 1
ATOM 621 C CA . THR A 1 85 ? -15.441 -8.902 6.558 1.00 91.56 85 THR A CA 1
ATOM 622 C C . THR A 1 85 ? -15.078 -7.461 6.947 1.00 91.56 85 THR A C 1
ATOM 624 O O . THR A 1 85 ? -13.952 -7.022 6.724 1.00 91.56 85 THR A O 1
ATOM 627 N N . PRO A 1 86 ? -16.027 -6.652 7.449 1.00 94.38 86 PRO A N 1
ATOM 628 C CA . PRO A 1 86 ? -15.825 -5.209 7.576 1.00 94.38 86 PRO A CA 1
ATOM 629 C C . PRO A 1 86 ? -14.749 -4.820 8.595 1.00 94.38 86 PRO A C 1
ATOM 631 O O . PRO A 1 86 ? -13.999 -3.890 8.327 1.00 94.38 86 PRO A O 1
ATOM 634 N N . VAL A 1 87 ? -14.610 -5.531 9.720 1.00 95.69 87 VAL A N 1
ATOM 635 C CA . VAL A 1 87 ? -13.550 -5.226 10.702 1.00 95.69 87 VAL A CA 1
ATOM 636 C C . VAL A 1 87 ? -12.167 -5.575 10.150 1.00 95.69 87 VAL A C 1
ATOM 638 O O . VAL A 1 87 ? -11.253 -4.764 10.259 1.00 95.69 87 VAL A O 1
ATOM 641 N N . ALA A 1 88 ? -12.027 -6.722 9.477 1.00 94.81 88 ALA A N 1
ATOM 642 C CA . ALA A 1 88 ? -10.778 -7.086 8.802 1.00 94.81 88 ALA A CA 1
ATOM 643 C C . ALA A 1 88 ? -10.400 -6.065 7.713 1.00 94.81 88 ALA A C 1
ATOM 645 O O . ALA A 1 88 ? -9.227 -5.769 7.506 1.00 94.81 88 ALA A O 1
ATOM 646 N N . GLU A 1 89 ? -11.395 -5.480 7.044 1.00 95.94 89 GLU A N 1
ATOM 647 C CA . GLU A 1 89 ? -11.158 -4.422 6.066 1.00 95.94 89 GLU A CA 1
ATOM 648 C C . GLU A 1 89 ? -10.740 -3.099 6.728 1.00 95.94 89 GLU A C 1
ATOM 650 O O . GLU A 1 89 ? -9.840 -2.424 6.230 1.00 95.94 89 GLU A O 1
ATOM 655 N N . VAL A 1 90 ? -11.301 -2.754 7.896 1.00 97.31 90 VAL A N 1
ATOM 656 C CA . VAL A 1 90 ? -10.807 -1.626 8.707 1.00 97.31 90 VAL A CA 1
ATOM 657 C C . VAL A 1 90 ? -9.341 -1.843 9.105 1.00 97.31 90 VAL A C 1
ATOM 659 O O . VAL A 1 90 ? -8.549 -0.913 8.958 1.00 97.31 90 VAL A O 1
ATOM 662 N N . ARG A 1 91 ? -8.961 -3.054 9.542 1.00 96.12 91 ARG A N 1
ATOM 663 C CA . ARG A 1 91 ? -7.565 -3.433 9.835 1.00 96.12 91 ARG A CA 1
ATOM 664 C C . ARG A 1 91 ? -6.656 -3.225 8.632 1.00 96.12 91 ARG A C 1
ATOM 666 O O . ARG A 1 91 ? -5.683 -2.482 8.726 1.00 96.12 91 ARG A O 1
ATOM 673 N N . ARG A 1 92 ? -7.018 -3.793 7.479 1.00 94.44 92 ARG A N 1
ATOM 674 C CA . ARG A 1 92 ? -6.247 -3.655 6.235 1.00 94.44 92 ARG A CA 1
ATOM 675 C C . ARG A 1 92 ? -6.030 -2.187 5.860 1.00 94.44 92 ARG A C 1
ATOM 677 O O . ARG A 1 92 ? -4.919 -1.801 5.491 1.00 94.44 92 ARG A O 1
ATOM 684 N N . ILE A 1 93 ? -7.076 -1.359 5.949 1.00 94.88 93 ILE A N 1
ATOM 685 C CA . ILE A 1 93 ? -6.988 0.079 5.658 1.00 94.88 93 ILE A CA 1
ATOM 686 C C . ILE A 1 93 ? -6.098 0.786 6.687 1.00 94.88 93 ILE A C 1
ATOM 688 O O . ILE A 1 93 ? -5.261 1.600 6.293 1.00 94.88 93 ILE A O 1
ATOM 692 N N . TYR A 1 94 ? -6.240 0.475 7.978 1.00 94.50 94 TYR A N 1
ATOM 693 C CA . TYR A 1 94 ? -5.413 1.060 9.032 1.00 94.50 94 TYR A CA 1
ATOM 694 C C . TYR A 1 94 ? -3.925 0.766 8.811 1.00 94.50 94 TYR A C 1
ATOM 696 O O . TYR A 1 94 ? -3.119 1.699 8.802 1.00 94.50 94 TYR A O 1
ATOM 704 N N . ASP A 1 95 ? -3.564 -0.490 8.551 1.00 91.12 95 ASP A N 1
ATOM 705 C CA . ASP A 1 95 ? -2.176 -0.896 8.299 1.00 91.12 95 ASP A CA 1
ATOM 706 C C . ASP A 1 95 ? -1.628 -0.220 7.031 1.00 91.12 95 ASP A C 1
ATOM 708 O O . ASP A 1 95 ? -0.520 0.319 7.027 1.00 91.12 95 ASP A O 1
ATOM 712 N N . THR A 1 96 ? -2.444 -0.141 5.971 1.00 87.06 96 THR A N 1
ATOM 713 C CA . THR A 1 96 ? -2.074 0.534 4.713 1.00 87.06 96 THR A CA 1
ATOM 714 C C . THR A 1 96 ? -1.769 2.018 4.925 1.00 87.06 96 THR A C 1
ATOM 716 O O . THR A 1 96 ? -0.771 2.526 4.417 1.00 87.06 96 THR A O 1
ATOM 719 N N . VAL A 1 97 ? -2.625 2.732 5.661 1.00 86.12 97 VAL A N 1
ATOM 720 C CA . VAL A 1 97 ? -2.486 4.182 5.877 1.00 86.12 97 VAL A CA 1
ATOM 721 C C . VAL A 1 97 ? -1.377 4.501 6.882 1.00 86.12 97 VAL A C 1
ATOM 723 O O . VAL A 1 97 ? -0.703 5.523 6.745 1.00 86.12 97 VAL A O 1
ATOM 726 N N . SER A 1 98 ? -1.179 3.643 7.884 1.00 86.06 98 SER A N 1
ATOM 727 C CA . SER A 1 98 ? -0.137 3.815 8.903 1.00 86.06 98 SER A CA 1
ATOM 728 C C . SER A 1 98 ? 1.256 3.388 8.428 1.00 86.06 98 SER A C 1
ATOM 730 O O . SER A 1 98 ? 2.247 3.849 8.994 1.00 86.06 98 SER A O 1
ATOM 732 N N . GLY A 1 99 ? 1.354 2.563 7.379 1.00 82.75 99 GLY A N 1
ATOM 733 C CA . GLY A 1 99 ? 2.630 2.097 6.829 1.00 82.75 99 GLY A CA 1
ATOM 734 C C . GLY A 1 99 ? 3.400 1.177 7.783 1.00 82.75 99 GLY A C 1
ATOM 735 O O . GLY A 1 99 ? 4.632 1.157 7.763 1.00 82.75 99 GLY A O 1
ATOM 736 N N . THR A 1 100 ? 2.690 0.456 8.653 1.00 77.69 100 THR A N 1
ATOM 737 C CA . THR A 1 100 ? 3.257 -0.450 9.663 1.00 77.69 100 THR A CA 1
ATOM 738 C C . THR A 1 100 ? 3.805 -1.727 9.034 1.00 77.69 100 THR A C 1
ATOM 740 O O . THR A 1 100 ? 3.308 -2.195 8.016 1.00 77.69 100 THR A O 1
ATOM 743 N N . LEU A 1 101 ? 4.844 -2.327 9.625 1.00 74.69 101 LEU A N 1
ATOM 744 C CA . LEU A 1 101 ? 5.436 -3.564 9.101 1.00 74.69 101 LEU A CA 1
ATOM 745 C C . LEU A 1 101 ? 4.354 -4.625 8.815 1.00 74.69 101 LEU A C 1
ATOM 747 O O . LEU A 1 101 ? 3.558 -4.943 9.690 1.00 74.69 101 LEU A O 1
ATOM 751 N N . GLY A 1 102 ? 4.356 -5.174 7.599 1.00 77.62 102 GLY A N 1
ATOM 752 C CA . GLY A 1 102 ? 3.345 -6.132 7.139 1.00 77.62 102 GLY A CA 1
ATOM 753 C C . GLY A 1 102 ? 2.248 -5.530 6.255 1.00 77.62 102 GLY A C 1
ATOM 754 O O . GLY A 1 102 ? 1.571 -6.287 5.567 1.00 77.62 102 GLY A O 1
ATOM 755 N N . PHE A 1 103 ? 2.120 -4.197 6.167 1.00 79.81 103 PHE A N 1
ATOM 756 C CA . PHE A 1 103 ? 1.118 -3.555 5.298 1.00 79.81 103 PHE A CA 1
ATOM 757 C C . PHE A 1 103 ? 1.315 -3.820 3.795 1.00 79.81 103 PHE A C 1
ATOM 759 O O . PHE A 1 103 ? 0.401 -3.632 2.993 1.00 79.81 103 PHE A O 1
ATOM 766 N N . ARG A 1 104 ? 2.526 -4.223 3.402 1.00 75.12 104 ARG A N 1
ATOM 767 C CA . ARG A 1 104 ? 2.883 -4.652 2.050 1.00 75.12 104 ARG A CA 1
ATOM 768 C C . ARG A 1 104 ? 3.951 -5.731 2.120 1.00 75.12 104 ARG A C 1
ATOM 770 O O . ARG A 1 104 ? 4.736 -5.777 3.069 1.00 75.12 104 ARG A O 1
ATOM 777 N N . GLU A 1 105 ? 4.042 -6.527 1.067 1.00 79.00 105 GLU A N 1
ATOM 778 C CA . GLU A 1 105 ? 5.185 -7.410 0.877 1.00 79.00 105 GLU A CA 1
ATOM 779 C C . GLU A 1 105 ? 6.454 -6.581 0.643 1.00 79.00 105 GLU A C 1
ATOM 781 O O . GLU A 1 105 ? 6.485 -5.644 -0.163 1.00 79.00 105 GLU A O 1
ATOM 786 N N . LEU A 1 106 ? 7.514 -6.916 1.376 1.00 71.25 106 LEU A N 1
ATOM 787 C CA . LEU A 1 106 ? 8.849 -6.391 1.129 1.00 71.25 106 LEU A CA 1
ATOM 788 C C . LEU A 1 106 ? 9.564 -7.388 0.217 1.00 71.25 106 LEU A C 1
ATOM 790 O O . LEU A 1 106 ? 9.892 -8.493 0.642 1.00 71.25 106 LEU A O 1
ATOM 794 N N . TYR A 1 107 ? 9.780 -7.015 -1.040 1.00 71.50 107 TYR A N 1
ATOM 795 C CA . TYR A 1 107 ? 10.529 -7.836 -1.985 1.00 71.50 107 TYR A CA 1
ATOM 796 C C . TYR A 1 107 ? 12.036 -7.592 -1.852 1.00 71.50 107 TYR A C 1
ATOM 798 O O . TYR A 1 107 ? 12.482 -6.535 -1.401 1.00 71.50 107 TYR A O 1
ATOM 806 N N . MET A 1 108 ? 12.828 -8.588 -2.251 1.00 66.62 108 MET A N 1
ATOM 807 C CA . MET A 1 108 ? 14.284 -8.487 -2.314 1.00 66.62 108 MET A CA 1
ATOM 808 C C . MET A 1 108 ? 14.661 -7.576 -3.493 1.00 66.62 108 MET A C 1
ATOM 810 O O . MET A 1 108 ? 14.408 -7.956 -4.634 1.00 66.62 108 MET A O 1
ATOM 814 N N . PRO A 1 109 ? 15.271 -6.395 -3.279 1.00 79.94 109 PRO A N 1
ATOM 815 C CA . PRO A 1 109 ? 15.602 -5.470 -4.361 1.00 79.94 109 PRO A CA 1
ATOM 816 C C . PRO A 1 109 ? 16.885 -5.900 -5.088 1.00 79.94 109 PRO A C 1
ATOM 818 O O . PRO A 1 109 ? 17.643 -5.051 -5.550 1.00 79.94 109 PRO A O 1
ATOM 821 N N . THR A 1 110 ? 17.199 -7.199 -5.124 1.00 88.56 110 THR A N 1
ATOM 822 C CA . THR A 1 110 ? 18.411 -7.714 -5.755 1.00 88.56 110 THR A CA 1
ATOM 823 C C . THR A 1 110 ? 18.143 -8.976 -6.568 1.00 88.56 110 THR A C 1
ATOM 825 O O . THR A 1 110 ? 17.504 -9.908 -6.086 1.00 88.56 110 THR A O 1
ATOM 828 N N . GLY A 1 111 ? 18.656 -9.033 -7.800 1.00 89.56 111 GLY A N 1
ATOM 829 C CA . GLY A 1 111 ? 18.482 -10.2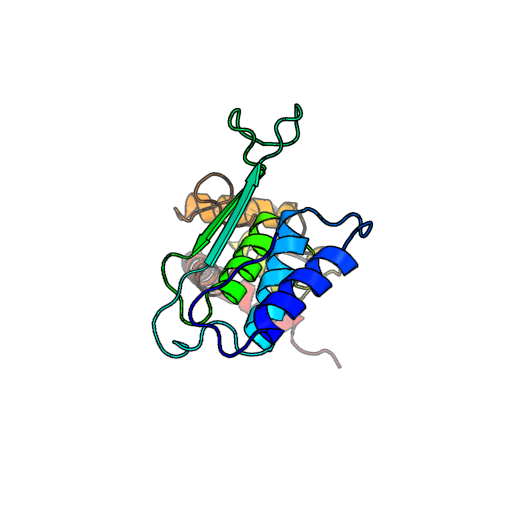15 -8.641 1.00 89.56 111 GLY A CA 1
ATOM 830 C C . GLY A 1 111 ? 18.881 -10.057 -10.108 1.00 89.56 111 GLY A C 1
ATOM 831 O O . GLY A 1 111 ? 19.286 -8.994 -10.584 1.00 89.56 111 GLY A O 1
ATOM 832 N N . ASN A 1 112 ? 18.787 -11.167 -10.845 1.00 90.25 112 ASN A N 1
ATOM 833 C CA . ASN A 1 112 ? 19.033 -11.192 -12.292 1.00 90.25 112 ASN A CA 1
ATOM 834 C C . ASN A 1 112 ? 17.935 -10.472 -13.085 1.00 90.25 112 ASN A C 1
ATOM 836 O O . ASN A 1 112 ? 18.184 -10.017 -14.197 1.00 90.25 112 ASN A O 1
ATOM 840 N N . ASP A 1 113 ? 16.722 -10.424 -12.553 1.00 91.62 113 ASP A N 1
ATOM 841 C CA . ASP A 1 113 ? 15.598 -9.635 -13.052 1.00 91.62 113 ASP A CA 1
ATOM 842 C C . ASP A 1 113 ? 15.912 -8.134 -13.006 1.00 91.62 113 ASP A C 1
ATOM 844 O O . ASP A 1 113 ? 15.764 -7.452 -14.016 1.00 91.62 113 ASP A O 1
ATOM 848 N N . VAL A 1 114 ? 16.475 -7.638 -11.901 1.00 93.69 114 VAL A N 1
ATOM 849 C CA . VAL A 1 114 ? 16.929 -6.243 -11.780 1.00 93.69 114 VAL A CA 1
ATOM 850 C C . VAL A 1 114 ? 17.987 -5.905 -12.830 1.00 93.69 114 VAL A C 1
ATOM 852 O O . VAL A 1 114 ? 17.896 -4.883 -13.513 1.00 93.69 114 VAL A O 1
ATOM 855 N N . TRP A 1 115 ? 18.982 -6.783 -12.999 1.00 94.81 115 TRP A N 1
ATOM 856 C CA . TRP A 1 115 ? 19.996 -6.612 -14.042 1.00 94.81 115 TRP A CA 1
ATOM 857 C C . TRP A 1 115 ? 19.369 -6.586 -15.446 1.00 94.81 115 TRP A C 1
ATOM 859 O O . TRP A 1 115 ? 19.761 -5.765 -16.276 1.00 94.81 115 TRP A O 1
ATOM 869 N N . GLN A 1 116 ? 18.368 -7.432 -15.711 1.00 95.19 116 GLN A N 1
ATOM 870 C CA . GLN A 1 116 ? 17.643 -7.432 -16.985 1.00 95.19 116 GLN A CA 1
ATOM 871 C C . GLN A 1 116 ? 16.862 -6.136 -17.215 1.00 95.19 116 GLN A C 1
ATOM 873 O O . GLN A 1 116 ? 16.896 -5.622 -18.330 1.00 95.19 116 GLN A O 1
ATOM 878 N N . VAL A 1 117 ? 16.224 -5.571 -16.184 1.00 96.44 117 VAL A N 1
ATOM 879 C CA . VAL A 1 117 ? 15.582 -4.250 -16.277 1.00 96.44 117 VAL A CA 1
ATOM 880 C C . VAL A 1 117 ? 16.619 -3.190 -16.644 1.00 96.44 117 VAL A C 1
ATOM 882 O O . VAL A 1 117 ? 16.422 -2.476 -17.622 1.00 96.44 117 VAL A O 1
ATOM 885 N N . LYS A 1 118 ? 17.767 -3.130 -15.954 1.00 96.56 118 LYS A N 1
ATOM 886 C CA . LYS A 1 118 ? 18.851 -2.186 -16.296 1.00 96.56 118 LYS A CA 1
ATOM 887 C C . LYS A 1 118 ? 19.336 -2.360 -17.739 1.00 96.56 118 LYS A C 1
ATOM 889 O O . LYS A 1 118 ? 19.573 -1.370 -18.426 1.00 96.56 118 LYS A O 1
ATOM 894 N N . LEU A 1 119 ? 19.443 -3.600 -18.218 1.00 96.38 119 LEU A N 1
ATOM 895 C CA . LEU A 1 119 ? 19.854 -3.901 -19.589 1.00 96.38 119 LEU A CA 1
ATOM 896 C C . LEU A 1 119 ? 18.817 -3.445 -20.631 1.00 96.38 119 LEU A C 1
ATOM 898 O O . LEU A 1 119 ? 19.195 -2.843 -21.635 1.00 96.38 119 LEU A O 1
ATOM 902 N N . LEU A 1 120 ? 17.524 -3.696 -20.398 1.00 97.12 120 LEU A N 1
ATOM 903 C CA . LEU A 1 120 ? 16.442 -3.227 -21.273 1.00 97.12 120 LEU A CA 1
ATOM 904 C C . LEU A 1 120 ? 16.360 -1.699 -21.280 1.00 97.12 120 LEU A C 1
ATOM 906 O O . LEU A 1 120 ? 16.308 -1.089 -22.344 1.00 97.12 120 LEU A O 1
ATOM 910 N N . MET A 1 121 ? 16.433 -1.073 -20.108 1.00 97.75 121 MET A N 1
ATOM 911 C CA . MET A 1 121 ? 16.403 0.383 -19.969 1.00 97.75 121 MET A CA 1
ATOM 912 C C . MET A 1 121 ? 17.623 1.057 -20.603 1.00 97.75 121 MET A C 1
ATOM 914 O O . MET A 1 121 ? 17.492 2.141 -21.166 1.00 97.75 121 MET A O 1
ATOM 918 N N . ASN A 1 122 ? 18.794 0.414 -20.582 1.00 97.31 122 ASN A N 1
ATOM 919 C CA . ASN A 1 122 ? 19.960 0.860 -21.345 1.00 97.31 122 ASN A CA 1
ATOM 920 C C . ASN A 1 122 ? 19.734 0.736 -22.855 1.00 97.31 122 ASN A C 1
ATOM 922 O O . ASN A 1 122 ? 20.046 1.658 -23.607 1.00 97.31 122 ASN A O 1
ATOM 926 N N . ALA A 1 123 ? 19.135 -0.368 -23.309 1.00 95.94 123 ALA A N 1
ATOM 927 C CA . ALA A 1 123 ? 18.810 -0.550 -24.720 1.00 95.94 123 ALA A CA 1
ATOM 928 C C . ALA A 1 123 ? 17.818 0.508 -25.240 1.00 95.94 123 ALA A C 1
ATOM 930 O O . ALA A 1 123 ? 17.961 0.960 -26.378 1.00 95.94 123 ALA A O 1
ATOM 931 N N . LEU A 1 124 ? 16.875 0.927 -24.391 1.00 96.81 124 LEU A N 1
ATOM 932 C CA . LEU A 1 124 ? 15.904 1.996 -24.648 1.00 96.81 124 LEU A CA 1
ATOM 933 C C . LEU A 1 124 ? 16.466 3.414 -24.442 1.00 96.81 124 LEU A C 1
ATOM 935 O O . LEU A 1 124 ? 15.797 4.380 -24.785 1.00 96.81 124 LEU A O 1
ATOM 939 N N . GLY A 1 125 ? 17.677 3.555 -23.894 1.00 96.56 125 GLY A N 1
ATOM 940 C CA . GLY A 1 125 ? 18.336 4.847 -23.683 1.00 96.56 125 GLY A CA 1
ATOM 941 C C . GLY A 1 125 ? 17.978 5.577 -22.381 1.00 96.56 125 GLY A C 1
ATOM 942 O O . GLY A 1 125 ? 18.461 6.681 -22.154 1.00 96.56 125 GLY A O 1
ATOM 943 N N . TYR A 1 126 ? 17.192 4.968 -21.493 1.00 97.19 126 TYR A N 1
ATOM 944 C CA . TYR A 1 126 ? 16.809 5.562 -20.204 1.00 97.19 126 TYR A CA 1
ATOM 945 C C . TYR A 1 126 ? 17.836 5.329 -19.090 1.00 97.19 126 TYR A C 1
ATOM 947 O O . TYR A 1 126 ? 17.879 6.085 -18.122 1.00 97.19 126 TYR A O 1
ATOM 955 N N . PHE A 1 127 ? 18.653 4.276 -19.191 1.00 97.19 127 PHE A N 1
ATOM 956 C CA . PHE A 1 127 ? 19.641 3.924 -18.168 1.00 97.19 127 PHE A CA 1
ATOM 957 C C . PHE A 1 127 ? 21.056 3.903 -18.751 1.00 97.19 127 PHE A C 1
ATOM 959 O O . PHE A 1 127 ? 21.402 3.006 -19.519 1.00 97.19 127 PHE A O 1
ATOM 966 N N . ARG A 1 128 ? 21.877 4.892 -18.373 1.00 95.75 128 ARG A N 1
ATOM 967 C CA . ARG A 1 128 ? 23.268 5.062 -18.838 1.00 95.75 128 ARG A CA 1
ATOM 968 C C . ARG A 1 128 ? 23.415 4.896 -20.362 1.00 95.75 128 ARG A C 1
ATOM 970 O O . ARG A 1 128 ? 24.120 3.993 -20.803 1.00 95.75 128 ARG A O 1
ATOM 977 N N . PRO A 1 129 ? 22.730 5.714 -21.181 1.00 94.38 129 PRO A N 1
ATOM 978 C CA . PRO A 1 129 ? 22.665 5.532 -22.637 1.00 94.38 129 PRO A CA 1
ATOM 979 C C . PRO A 1 129 ? 24.030 5.525 -23.343 1.00 94.38 129 PRO A C 1
ATOM 981 O O . PRO A 1 129 ? 24.154 4.935 -24.414 1.00 94.38 129 PRO A O 1
ATOM 984 N N . ASP A 1 130 ? 25.044 6.150 -22.742 1.00 94.56 130 ASP A N 1
ATOM 985 C CA . ASP A 1 130 ? 26.405 6.212 -23.282 1.00 94.56 130 ASP A CA 1
ATOM 986 C C . ASP A 1 130 ? 27.191 4.896 -23.103 1.00 94.56 130 ASP A C 1
ATOM 988 O O . ASP A 1 130 ? 28.179 4.653 -23.804 1.00 94.56 130 ASP A O 1
ATOM 992 N N . ASP A 1 131 ? 26.744 4.017 -22.200 1.00 92.12 131 ASP A N 1
ATOM 993 C CA . ASP A 1 131 ? 27.374 2.723 -21.950 1.00 92.12 131 ASP A CA 1
ATOM 994 C C . ASP A 1 131 ? 26.958 1.697 -23.019 1.00 92.12 131 ASP A C 1
ATOM 996 O O . ASP A 1 131 ? 25.784 1.557 -23.375 1.00 92.12 131 ASP A O 1
ATOM 1000 N N . LYS A 1 132 ? 27.918 0.889 -23.495 1.00 86.44 132 LYS A N 1
ATOM 1001 C CA . LYS A 1 132 ? 27.691 -0.192 -24.479 1.00 86.44 132 LYS A CA 1
ATOM 1002 C C . LYS A 1 132 ? 27.096 -1.459 -23.843 1.00 86.44 132 LYS A C 1
ATOM 1004 O O . LYS A 1 132 ? 27.551 -2.568 -24.124 1.00 86.44 132 LYS A O 1
ATOM 1009 N N . GLY A 1 133 ? 26.087 -1.296 -22.994 1.00 89.19 133 GLY A N 1
ATOM 1010 C CA . GLY A 1 133 ? 25.442 -2.365 -22.234 1.00 89.19 133 GLY A CA 1
ATOM 1011 C C . GLY A 1 133 ? 25.713 -2.285 -20.733 1.00 89.19 133 GLY A C 1
ATOM 1012 O O . GLY A 1 133 ? 26.309 -1.336 -20.234 1.00 89.19 133 GLY A O 1
ATOM 1013 N N . VAL A 1 134 ? 25.253 -3.305 -20.004 1.00 92.12 134 VAL A N 1
ATOM 1014 C CA . VAL A 1 134 ? 25.346 -3.366 -18.539 1.00 92.12 134 VAL A CA 1
ATOM 1015 C C . VAL A 1 134 ? 26.032 -4.662 -18.117 1.00 92.12 134 VAL A C 1
ATOM 1017 O O . VAL A 1 134 ? 25.450 -5.747 -18.220 1.00 92.12 134 VAL A O 1
ATOM 1020 N N . ASP A 1 135 ? 27.255 -4.549 -17.601 1.00 91.19 135 ASP A N 1
ATOM 1021 C CA . ASP A 1 135 ? 28.008 -5.693 -17.087 1.00 91.19 135 ASP A CA 1
ATOM 1022 C C . ASP A 1 135 ? 27.299 -6.342 -15.895 1.00 91.19 135 ASP A C 1
ATOM 1024 O O . ASP A 1 135 ? 26.845 -5.676 -14.957 1.00 91.19 135 ASP A O 1
ATOM 1028 N N . ARG A 1 136 ? 27.231 -7.677 -15.901 1.00 90.12 136 ARG A N 1
ATOM 1029 C CA . ARG A 1 136 ? 26.556 -8.434 -14.845 1.00 90.12 136 ARG A CA 1
ATOM 1030 C C . ARG A 1 136 ? 27.427 -8.543 -13.593 1.00 90.12 136 ARG A C 1
ATOM 1032 O O . ARG A 1 136 ? 28.121 -9.537 -13.385 1.00 90.12 136 ARG A O 1
ATOM 1039 N N . THR A 1 137 ? 27.347 -7.528 -12.744 1.00 90.88 137 THR A N 1
ATOM 1040 C CA . THR A 1 137 ? 28.019 -7.454 -11.439 1.00 90.88 137 THR A CA 1
ATOM 1041 C C . THR A 1 137 ? 27.013 -7.533 -10.289 1.00 90.88 137 THR A C 1
ATOM 1043 O O . THR A 1 137 ? 25.818 -7.325 -10.491 1.00 90.88 137 THR A O 1
ATOM 1046 N N . ALA A 1 138 ? 27.488 -7.783 -9.063 1.00 88.50 138 ALA A N 1
ATOM 1047 C CA . ALA A 1 138 ? 26.636 -7.743 -7.871 1.00 88.50 138 ALA A CA 1
ATOM 1048 C C . ALA A 1 138 ? 25.921 -6.386 -7.722 1.00 88.50 138 ALA A C 1
ATOM 1050 O O . ALA A 1 138 ? 24.737 -6.351 -7.410 1.00 88.50 138 ALA A O 1
ATOM 1051 N N . GLN A 1 139 ? 26.605 -5.280 -8.040 1.00 89.50 139 GLN A N 1
ATOM 1052 C CA . GLN A 1 139 ? 26.018 -3.939 -8.005 1.00 89.50 139 GLN A CA 1
ATOM 1053 C C . GLN A 1 139 ? 24.949 -3.737 -9.089 1.00 89.50 139 GLN A C 1
ATOM 1055 O O . GLN A 1 139 ? 23.927 -3.096 -8.850 1.00 89.50 139 GLN A O 1
ATOM 1060 N N . ALA A 1 140 ? 25.148 -4.306 -10.281 1.00 90.81 140 ALA A N 1
ATOM 1061 C CA . ALA A 1 140 ? 24.157 -4.242 -11.352 1.00 90.81 140 ALA A CA 1
ATOM 1062 C C . ALA A 1 140 ? 22.877 -5.027 -11.021 1.00 90.81 140 ALA A C 1
ATOM 1064 O O . ALA A 1 140 ? 21.826 -4.744 -11.584 1.00 90.81 140 ALA A O 1
ATOM 1065 N N . MET A 1 141 ? 22.940 -5.975 -10.086 1.00 93.06 141 MET A N 1
ATOM 1066 C CA . MET A 1 141 ? 21.765 -6.696 -9.605 1.00 93.06 141 MET A CA 1
ATOM 1067 C C . MET A 1 141 ? 20.983 -5.931 -8.536 1.00 93.06 141 MET A C 1
ATOM 1069 O O . MET A 1 141 ? 19.910 -6.392 -8.188 1.00 93.06 141 MET A O 1
ATOM 1073 N N . VAL A 1 142 ? 21.472 -4.801 -8.011 1.00 94.31 142 VAL A N 1
ATOM 1074 C CA . VAL A 1 142 ? 20.768 -4.014 -6.982 1.00 94.31 142 VAL A CA 1
ATOM 1075 C C . VAL A 1 142 ? 19.800 -3.021 -7.618 1.00 94.31 142 VAL A C 1
ATOM 1077 O O . VAL A 1 142 ? 20.184 -2.267 -8.514 1.00 94.31 142 VAL A O 1
ATOM 1080 N N . TYR A 1 143 ? 18.555 -2.999 -7.141 1.00 93.50 143 TYR A N 1
ATOM 1081 C CA . TYR A 1 143 ? 17.522 -2.056 -7.558 1.00 93.50 143 TYR A CA 1
ATOM 1082 C C . TYR A 1 143 ? 17.680 -0.769 -6.749 1.00 93.50 143 TYR A C 1
ATOM 1084 O O . TYR A 1 143 ? 17.132 -0.606 -5.661 1.00 93.50 143 TYR A O 1
ATOM 1092 N N . ASP A 1 144 ? 18.535 0.111 -7.256 1.00 92.88 144 ASP A N 1
ATOM 1093 C CA . ASP A 1 144 ? 18.899 1.378 -6.631 1.00 92.88 144 ASP A CA 1
ATOM 1094 C C . ASP A 1 144 ? 18.028 2.548 -7.125 1.00 92.88 144 ASP A C 1
ATOM 1096 O O . ASP A 1 144 ? 17.186 2.430 -8.016 1.00 92.88 144 ASP A O 1
ATOM 1100 N N . GLY A 1 145 ? 18.243 3.724 -6.532 1.00 92.88 145 GLY A N 1
ATOM 1101 C CA . GLY A 1 145 ? 17.524 4.936 -6.923 1.00 92.88 145 GLY A CA 1
ATOM 1102 C C . GLY A 1 145 ? 17.847 5.432 -8.338 1.00 92.88 145 GLY A C 1
ATOM 1103 O O . GLY A 1 145 ? 17.096 6.248 -8.865 1.00 92.88 145 GLY A O 1
ATOM 1104 N N . GLU A 1 146 ? 18.945 4.985 -8.958 1.00 95.50 146 GLU A N 1
ATOM 1105 C CA . GLU A 1 146 ? 19.284 5.360 -10.336 1.00 95.50 146 GLU A CA 1
ATOM 1106 C C . GLU A 1 146 ? 18.343 4.658 -11.317 1.00 95.50 146 GLU A C 1
ATOM 1108 O O . GLU A 1 146 ? 17.695 5.328 -12.123 1.00 95.50 146 GLU A O 1
ATOM 1113 N N . ILE A 1 147 ? 18.198 3.333 -11.197 1.00 95.75 147 ILE A N 1
ATOM 1114 C CA . ILE A 1 147 ? 17.263 2.585 -12.046 1.00 95.75 147 ILE A CA 1
ATOM 1115 C C . ILE A 1 147 ? 15.803 2.939 -11.749 1.00 95.75 147 ILE A C 1
ATOM 1117 O O . ILE A 1 147 ? 15.019 3.049 -12.688 1.00 95.75 147 ILE A O 1
ATOM 1121 N N . ALA A 1 148 ? 15.443 3.213 -10.488 1.00 95.25 148 ALA A N 1
ATOM 1122 C CA . ALA A 1 148 ? 14.088 3.649 -10.145 1.00 95.25 148 ALA A CA 1
ATOM 1123 C C . ALA A 1 148 ? 13.693 4.943 -10.881 1.00 95.25 148 ALA A C 1
ATOM 1125 O O . ALA A 1 148 ? 12.626 5.001 -11.488 1.00 95.25 148 ALA A O 1
ATOM 1126 N N . ARG A 1 149 ? 14.588 5.944 -10.917 1.00 95.62 149 ARG A N 1
ATOM 1127 C CA . ARG A 1 149 ? 14.363 7.193 -11.668 1.00 95.62 149 ARG A CA 1
ATOM 1128 C C . ARG A 1 149 ? 14.289 6.973 -13.177 1.00 95.62 149 ARG A C 1
ATOM 1130 O O . ARG A 1 149 ? 13.470 7.607 -13.832 1.00 95.62 149 ARG A O 1
ATOM 1137 N N . ALA A 1 150 ? 15.121 6.087 -13.726 1.00 97.00 150 ALA A N 1
ATOM 1138 C CA . ALA A 1 150 ? 15.067 5.747 -15.148 1.00 97.00 150 ALA A CA 1
ATOM 1139 C C . ALA A 1 150 ? 13.728 5.088 -15.522 1.00 97.00 150 ALA A C 1
ATOM 1141 O O . ALA A 1 150 ? 13.151 5.410 -16.558 1.00 97.00 150 ALA A O 1
ATOM 1142 N N . VAL A 1 151 ? 13.208 4.205 -14.664 1.00 96.88 151 VAL A N 1
ATOM 1143 C CA . VAL A 1 151 ? 11.876 3.605 -14.825 1.00 96.88 151 VAL A CA 1
ATOM 1144 C C . VAL A 1 151 ? 10.773 4.651 -14.700 1.00 96.88 151 VAL A C 1
ATOM 1146 O O . VAL A 1 151 ? 9.860 4.642 -15.518 1.00 96.88 151 VAL A O 1
ATOM 1149 N N . ASP A 1 152 ? 10.858 5.575 -13.745 1.00 95.88 152 ASP A N 1
ATOM 1150 C CA . ASP A 1 152 ? 9.868 6.650 -13.612 1.00 95.88 152 ASP A CA 1
ATOM 1151 C C . ASP A 1 152 ? 9.828 7.551 -14.858 1.00 95.88 152 ASP A C 1
ATOM 1153 O O . ASP A 1 152 ? 8.740 7.858 -15.344 1.00 95.88 152 ASP A O 1
ATOM 1157 N N . ALA A 1 153 ? 10.991 7.905 -15.418 1.00 96.00 153 ALA A N 1
ATOM 1158 C CA . ALA A 1 153 ? 11.090 8.669 -16.665 1.00 96.00 153 ALA A CA 1
ATOM 1159 C C . ALA A 1 153 ? 10.502 7.906 -17.863 1.00 96.00 153 ALA A C 1
ATOM 1161 O O . ALA A 1 153 ? 9.736 8.464 -18.640 1.00 96.00 153 ALA A O 1
ATOM 1162 N N . PHE A 1 154 ? 10.795 6.608 -17.978 1.00 97.19 154 PHE A N 1
ATOM 1163 C CA . PHE A 1 154 ? 10.181 5.754 -18.995 1.00 97.19 154 PHE A CA 1
ATOM 1164 C C . PHE A 1 154 ? 8.661 5.705 -18.866 1.00 97.19 154 PHE A C 1
ATOM 1166 O O . PHE A 1 154 ? 7.956 5.841 -19.859 1.00 97.19 154 PHE A O 1
ATOM 1173 N N . ARG A 1 155 ? 8.141 5.526 -17.647 1.00 96.19 155 ARG A N 1
ATOM 1174 C CA . ARG A 1 155 ? 6.695 5.508 -17.404 1.00 96.19 155 ARG A CA 1
ATOM 1175 C C . ARG A 1 155 ? 6.051 6.821 -17.841 1.00 96.19 155 ARG A C 1
ATOM 1177 O O . ARG A 1 155 ? 5.029 6.767 -18.517 1.00 96.19 155 ARG A O 1
ATOM 1184 N N . ASP A 1 156 ? 6.665 7.955 -17.509 1.00 95.12 156 ASP A N 1
ATOM 1185 C CA . ASP A 1 156 ? 6.182 9.282 -17.905 1.00 95.12 156 ASP A CA 1
ATOM 1186 C C . ASP A 1 156 ? 6.116 9.437 -19.434 1.00 95.12 156 ASP A C 1
ATOM 1188 O O . ASP A 1 156 ? 5.060 9.767 -19.973 1.00 95.12 156 ASP A O 1
ATOM 1192 N N . ASP A 1 157 ? 7.185 9.066 -20.147 1.00 96.06 157 ASP A N 1
ATOM 1193 C CA . ASP A 1 157 ? 7.240 9.108 -21.617 1.00 96.06 157 ASP A CA 1
ATOM 1194 C C . ASP A 1 157 ? 6.204 8.190 -22.287 1.00 96.06 157 ASP A C 1
ATOM 1196 O O . ASP A 1 157 ? 5.726 8.478 -23.385 1.00 96.06 157 ASP A O 1
ATOM 1200 N N . GLN A 1 158 ? 5.842 7.078 -21.637 1.00 95.94 158 GLN A N 1
ATOM 1201 C CA . GLN A 1 158 ? 4.796 6.165 -22.110 1.00 95.94 158 GLN A CA 1
ATOM 1202 C C . GLN A 1 158 ? 3.379 6.579 -21.667 1.00 95.94 158 GLN A C 1
ATOM 1204 O O . GLN A 1 158 ? 2.420 5.850 -21.928 1.00 95.94 158 GLN A O 1
ATOM 1209 N N . GLY A 1 159 ? 3.219 7.724 -20.992 1.00 94.25 159 GLY A N 1
ATOM 1210 C CA . GLY A 1 159 ? 1.930 8.200 -20.480 1.00 94.25 159 GLY A CA 1
ATOM 1211 C C . GLY A 1 159 ? 1.370 7.362 -19.324 1.00 94.25 159 GLY A C 1
ATOM 1212 O O . GLY A 1 159 ? 0.165 7.381 -19.067 1.00 94.25 159 GLY A O 1
ATOM 1213 N N . LEU A 1 160 ? 2.222 6.597 -18.640 1.00 94.25 160 LEU A N 1
ATOM 1214 C CA . LEU A 1 160 ? 1.870 5.786 -17.480 1.00 94.25 160 LEU A CA 1
ATOM 1215 C C . LEU A 1 160 ? 2.026 6.596 -16.188 1.00 94.25 160 LEU A C 1
ATOM 1217 O O . LEU A 1 160 ? 2.921 7.426 -16.045 1.00 94.25 160 LEU A O 1
ATOM 1221 N N . SER A 1 161 ? 1.188 6.291 -15.196 1.00 90.31 161 SER A N 1
ATOM 1222 C CA . SER A 1 161 ? 1.282 6.906 -13.867 1.00 90.31 161 SER A CA 1
ATOM 1223 C C . SER A 1 161 ? 2.646 6.642 -13.217 1.00 90.31 161 SER A C 1
ATOM 1225 O O . SER A 1 161 ? 3.157 5.515 -13.238 1.00 90.31 161 SER A O 1
ATOM 1227 N N . ASN A 1 162 ? 3.195 7.680 -12.593 1.00 87.81 162 ASN A N 1
ATOM 1228 C CA . ASN A 1 162 ? 4.408 7.671 -11.781 1.00 87.81 162 ASN A CA 1
ATOM 1229 C C . ASN A 1 162 ? 4.113 8.301 -10.393 1.00 87.81 162 ASN A C 1
ATOM 1231 O O . ASN A 1 162 ? 2.963 8.680 -10.124 1.00 87.81 162 ASN A O 1
ATOM 1235 N N . PRO A 1 163 ? 5.102 8.429 -9.484 1.00 85.00 163 PRO A N 1
ATOM 1236 C CA . PRO A 1 163 ? 4.863 8.989 -8.150 1.00 85.00 163 PRO A CA 1
ATOM 1237 C C . PRO A 1 163 ? 4.224 10.382 -8.156 1.00 85.00 163 PRO A C 1
ATOM 1239 O O . PRO A 1 163 ? 3.428 10.691 -7.272 1.00 85.00 163 PRO A O 1
ATOM 1242 N N . SER A 1 164 ? 4.544 11.209 -9.156 1.00 82.88 164 SER A N 1
ATOM 1243 C CA . SER A 1 164 ? 4.012 12.566 -9.311 1.00 82.88 164 SER A CA 1
ATOM 1244 C C . SER A 1 164 ? 2.720 12.662 -10.130 1.00 82.88 164 SER A C 1
ATOM 1246 O O . SER A 1 164 ? 1.994 13.639 -9.963 1.00 82.88 164 SER A O 1
ATOM 1248 N N . SER A 1 165 ? 2.409 11.679 -10.984 1.00 80.94 165 SER A N 1
ATOM 1249 C CA . SER A 1 165 ? 1.295 11.743 -11.951 1.00 80.94 165 SER A CA 1
ATOM 1250 C C . SER A 1 165 ? 0.168 10.726 -11.723 1.00 80.94 165 SER A C 1
ATOM 1252 O O . SER A 1 165 ? -0.756 10.639 -12.528 1.00 80.94 165 SER A O 1
ATOM 1254 N N . GLY A 1 166 ? 0.184 9.989 -10.610 1.00 75.75 166 GLY A N 1
ATOM 1255 C CA . GLY A 1 166 ? -0.925 9.095 -10.240 1.00 75.75 166 GLY A CA 1
ATOM 1256 C C . GLY A 1 166 ? -0.666 8.175 -9.045 1.00 75.75 166 GLY A C 1
ATOM 1257 O O . GLY A 1 166 ? -1.452 7.266 -8.785 1.00 75.75 166 GLY A O 1
ATOM 1258 N N . GLY A 1 167 ? 0.414 8.409 -8.290 1.00 80.69 167 GLY A N 1
ATOM 1259 C CA . GLY A 1 167 ? 0.676 7.727 -7.020 1.00 80.69 167 GLY A CA 1
ATOM 1260 C C . GLY A 1 167 ? 1.234 6.310 -7.159 1.00 80.69 167 GLY A C 1
ATOM 1261 O O . GLY A 1 167 ? 1.322 5.591 -6.164 1.00 80.69 167 GLY A O 1
ATOM 1262 N N . THR A 1 168 ? 1.636 5.897 -8.364 1.00 87.06 168 THR A N 1
ATOM 1263 C CA . THR A 1 168 ? 2.389 4.649 -8.547 1.00 87.06 168 THR A CA 1
ATOM 1264 C C . THR A 1 168 ? 3.718 4.740 -7.783 1.00 87.06 168 THR A C 1
ATOM 1266 O O . THR A 1 168 ? 4.382 5.774 -7.870 1.00 87.06 168 THR A O 1
ATOM 1269 N N . PRO A 1 169 ? 4.141 3.692 -7.049 1.00 88.25 169 PRO A N 1
ATOM 1270 C CA . PRO A 1 169 ? 5.445 3.678 -6.392 1.00 88.25 169 PRO A CA 1
ATOM 1271 C C . PRO A 1 169 ? 6.603 3.962 -7.361 1.00 88.25 169 PRO A C 1
ATOM 1273 O O . PRO A 1 169 ? 6.568 3.550 -8.519 1.00 88.25 169 PRO A O 1
ATOM 1276 N N . SER A 1 170 ? 7.642 4.642 -6.872 1.00 91.31 170 SER A N 1
ATOM 1277 C CA . SER A 1 170 ? 8.828 4.959 -7.680 1.00 91.31 170 SER A CA 1
ATOM 1278 C C . SER A 1 170 ? 9.525 3.683 -8.135 1.00 91.31 170 SER A C 1
ATOM 1280 O O . SER A 1 170 ? 9.708 2.750 -7.347 1.00 91.31 170 SER A O 1
ATOM 1282 N N . GLY A 1 171 ? 9.896 3.642 -9.412 1.00 91.56 171 GLY A N 1
ATOM 1283 C CA . GLY A 1 171 ? 10.548 2.499 -10.026 1.00 91.56 171 GLY A CA 1
ATOM 1284 C C . GLY A 1 171 ? 9.659 1.261 -10.118 1.00 91.56 171 GLY A C 1
ATOM 1285 O O . GLY A 1 171 ? 10.189 0.156 -10.162 1.00 91.56 171 GLY A O 1
ATOM 1286 N N . PHE A 1 172 ? 8.332 1.398 -10.110 1.00 91.81 172 PHE A N 1
ATOM 1287 C CA . PHE A 1 172 ? 7.439 0.244 -10.177 1.00 91.81 172 PHE A CA 1
ATOM 1288 C C . PHE A 1 172 ? 7.466 -0.424 -11.560 1.00 91.81 172 PHE A C 1
ATOM 1290 O O . PHE A 1 172 ? 7.110 0.188 -12.574 1.00 91.81 172 PHE A O 1
ATOM 1297 N N . VAL A 1 173 ? 7.851 -1.702 -11.575 1.00 93.06 173 VAL A N 1
ATOM 1298 C CA . VAL A 1 173 ? 7.872 -2.571 -12.756 1.00 93.06 173 VAL A CA 1
ATOM 1299 C C . VAL A 1 173 ? 7.026 -3.804 -12.457 1.00 93.06 173 VAL A C 1
ATOM 1301 O O . VAL A 1 173 ? 7.386 -4.617 -11.610 1.00 93.06 173 VAL A O 1
ATOM 1304 N N . ASP A 1 174 ? 5.907 -3.937 -13.159 1.00 92.56 174 ASP A N 1
ATOM 1305 C CA . ASP A 1 174 ? 5.070 -5.134 -13.168 1.00 92.56 174 ASP A CA 1
ATOM 1306 C C . ASP A 1 174 ? 5.219 -5.889 -14.503 1.00 92.56 174 ASP A C 1
ATOM 1308 O O . ASP A 1 174 ? 6.051 -5.553 -15.353 1.00 92.56 174 ASP A O 1
ATOM 1312 N N . ALA A 1 175 ? 4.420 -6.941 -14.691 1.00 93.19 175 ALA A N 1
ATOM 1313 C CA . ALA A 1 175 ? 4.455 -7.749 -15.906 1.00 93.19 175 ALA A CA 1
ATOM 1314 C C . ALA A 1 175 ? 4.058 -6.960 -17.169 1.00 93.19 175 ALA A C 1
ATOM 1316 O O . ALA A 1 175 ? 4.612 -7.216 -18.239 1.00 93.19 175 ALA A O 1
ATOM 1317 N N . GLU A 1 176 ? 3.132 -6.003 -17.060 1.00 94.38 176 GLU A N 1
ATOM 1318 C CA . GLU A 1 176 ? 2.669 -5.193 -18.193 1.00 94.38 176 GLU A CA 1
ATOM 1319 C C . GLU A 1 176 ? 3.758 -4.217 -18.642 1.00 94.38 176 GLU A C 1
ATOM 1321 O O . GLU A 1 176 ? 4.078 -4.129 -19.829 1.00 94.38 176 GLU A O 1
ATOM 1326 N N . VAL A 1 177 ? 4.402 -3.552 -17.683 1.00 96.06 177 VAL A N 1
ATOM 1327 C CA . VAL A 1 177 ? 5.537 -2.655 -17.918 1.00 96.06 177 VAL A CA 1
ATOM 1328 C C . VAL A 1 177 ? 6.717 -3.421 -18.513 1.00 96.06 177 VAL A C 1
ATOM 1330 O O . VAL A 1 177 ? 7.325 -2.958 -19.477 1.00 96.06 177 VAL A O 1
ATOM 1333 N N . ALA A 1 178 ? 7.026 -4.614 -17.996 1.00 97.06 178 ALA A N 1
ATOM 1334 C CA . ALA A 1 178 ? 8.087 -5.457 -18.543 1.00 97.06 178 ALA A CA 1
ATOM 1335 C C . ALA A 1 178 ? 7.792 -5.902 -19.988 1.00 97.06 178 ALA A C 1
ATOM 1337 O O . ALA A 1 178 ? 8.689 -5.900 -20.835 1.00 97.06 178 ALA A O 1
ATOM 1338 N N . ALA A 1 179 ? 6.539 -6.254 -20.296 1.00 96.88 179 ALA A N 1
ATOM 1339 C CA . ALA A 1 179 ? 6.121 -6.591 -21.655 1.00 96.88 179 ALA A CA 1
ATOM 1340 C C . ALA A 1 179 ? 6.239 -5.385 -22.603 1.00 96.88 179 ALA A C 1
ATOM 1342 O O . ALA A 1 179 ? 6.718 -5.533 -23.730 1.00 96.88 179 ALA A O 1
ATOM 1343 N N . LEU A 1 180 ? 5.869 -4.188 -22.137 1.00 97.69 180 LEU A N 1
ATOM 1344 C CA . LEU A 1 180 ? 6.020 -2.948 -22.896 1.00 97.69 180 LEU A CA 1
ATOM 1345 C C . LEU A 1 180 ? 7.492 -2.623 -23.180 1.00 97.69 180 LEU A C 1
ATOM 1347 O O . LEU A 1 180 ? 7.829 -2.313 -24.321 1.00 97.69 180 LEU A O 1
ATOM 1351 N N . MET A 1 181 ? 8.382 -2.751 -22.188 1.00 98.06 181 MET A N 1
ATOM 1352 C CA . MET A 1 181 ? 9.826 -2.574 -22.392 1.00 98.06 181 MET A CA 1
ATOM 1353 C C . MET A 1 181 ? 10.343 -3.500 -23.496 1.00 98.06 181 MET A C 1
ATOM 1355 O O . MET A 1 181 ? 11.046 -3.052 -24.397 1.00 98.06 181 MET A O 1
ATOM 1359 N N . TRP A 1 182 ? 9.966 -4.783 -23.467 1.00 97.81 182 TRP A N 1
ATOM 1360 C CA . TRP A 1 182 ? 10.365 -5.735 -24.505 1.00 97.81 182 TRP A CA 1
ATOM 1361 C C . TRP A 1 182 ? 9.843 -5.362 -25.887 1.00 97.81 182 TRP A C 1
ATOM 1363 O O . TRP A 1 182 ? 10.621 -5.385 -26.839 1.00 97.81 182 TRP A O 1
ATOM 1373 N N . LYS A 1 183 ? 8.566 -4.980 -25.990 1.00 97.75 183 LYS A N 1
ATOM 1374 C CA . LYS A 1 183 ? 7.967 -4.518 -27.247 1.00 97.75 183 LYS A CA 1
ATOM 1375 C C . LYS A 1 183 ? 8.760 -3.346 -27.836 1.00 97.75 183 LYS A C 1
ATOM 1377 O O . LYS A 1 183 ? 9.132 -3.380 -29.003 1.00 97.75 183 LYS A O 1
ATOM 1382 N N . LEU A 1 184 ? 9.079 -2.341 -27.025 1.00 97.44 184 LEU A N 1
ATOM 1383 C CA . LEU A 1 184 ? 9.824 -1.166 -27.485 1.00 97.44 184 LEU A CA 1
ATOM 1384 C C . LEU A 1 184 ? 11.274 -1.516 -27.846 1.00 97.44 184 LEU A C 1
ATOM 1386 O O . LEU A 1 184 ? 11.793 -1.052 -28.857 1.00 97.44 184 LEU A O 1
ATOM 1390 N N . VAL A 1 185 ? 11.930 -2.400 -27.087 1.00 96.56 185 VAL A N 1
ATOM 1391 C CA . VAL A 1 185 ? 13.273 -2.894 -27.435 1.00 96.56 185 VAL A CA 1
ATOM 1392 C C . VAL A 1 185 ? 13.257 -3.662 -28.765 1.00 96.56 185 VAL A C 1
ATOM 1394 O O . VAL A 1 185 ? 14.221 -3.574 -29.530 1.00 96.56 185 VAL A O 1
ATOM 1397 N N . GLU A 1 186 ? 12.182 -4.385 -29.081 1.00 96.19 186 GLU A N 1
ATOM 1398 C CA . GLU A 1 186 ? 11.990 -5.019 -30.392 1.00 96.19 186 GLU A CA 1
ATOM 1399 C C . GLU A 1 186 ? 11.857 -3.982 -31.512 1.00 96.19 186 GLU A C 1
ATOM 1401 O O . GLU A 1 186 ? 12.520 -4.125 -32.540 1.00 96.19 186 GLU A O 1
ATOM 1406 N N . GLU A 1 187 ? 11.115 -2.898 -31.286 1.00 95.44 187 GLU A N 1
ATOM 1407 C CA . GLU A 1 187 ? 10.977 -1.784 -32.236 1.00 95.44 187 GLU A CA 1
ATOM 1408 C C . GLU A 1 187 ? 12.311 -1.060 -32.503 1.00 95.44 187 GLU A C 1
ATOM 1410 O O . GLU A 1 187 ? 12.554 -0.616 -33.625 1.00 95.44 187 GLU A O 1
ATOM 1415 N N . THR A 1 188 ? 13.231 -1.015 -31.529 1.00 92.94 188 THR A N 1
ATOM 1416 C CA . THR A 1 188 ? 14.597 -0.486 -31.752 1.00 92.94 188 THR A CA 1
ATOM 1417 C C . THR A 1 188 ? 15.504 -1.411 -32.577 1.00 92.94 188 THR A C 1
ATOM 1419 O O . THR A 1 188 ? 16.621 -1.028 -32.925 1.00 92.94 188 THR A O 1
ATOM 1422 N N . GLY A 1 189 ? 15.095 -2.659 -32.832 1.00 92.06 189 GLY A N 1
ATOM 1423 C CA . GLY A 1 189 ? 15.931 -3.686 -33.463 1.00 92.06 189 GLY A CA 1
ATOM 1424 C C . GLY A 1 189 ? 17.021 -4.280 -32.556 1.00 92.06 189 GLY A C 1
ATOM 1425 O O . GLY A 1 189 ? 17.742 -5.184 -32.978 1.00 92.06 189 GLY A O 1
ATOM 1426 N N . ARG A 1 190 ? 17.140 -3.835 -31.295 1.00 91.31 190 ARG A N 1
ATOM 1427 C CA . ARG A 1 190 ? 18.179 -4.290 -30.345 1.00 91.31 190 ARG A CA 1
ATOM 1428 C C . ARG A 1 190 ? 17.804 -5.563 -29.578 1.00 91.31 190 ARG A C 1
ATOM 1430 O O . ARG A 1 190 ? 18.649 -6.139 -28.892 1.00 91.31 190 ARG A O 1
ATOM 1437 N N . ALA A 1 191 ? 16.561 -6.037 -29.691 1.00 92.19 191 ALA A N 1
ATOM 1438 C CA . ALA A 1 191 ? 16.055 -7.173 -28.914 1.00 92.19 191 ALA A CA 1
ATOM 1439 C C . ALA A 1 191 ? 16.869 -8.461 -29.069 1.00 92.19 191 ALA A C 1
ATOM 1441 O O . ALA A 1 191 ? 17.075 -9.173 -28.085 1.00 92.19 191 ALA A O 1
ATOM 1442 N N . HIS A 1 192 ? 17.355 -8.762 -30.275 1.00 93.38 192 HIS A N 1
ATOM 1443 C CA . HIS A 1 192 ? 18.174 -9.951 -30.505 1.00 93.38 192 HIS A CA 1
ATOM 1444 C C . HIS A 1 192 ? 19.452 -9.936 -29.649 1.00 93.38 192 HIS A C 1
ATOM 1446 O O . HIS A 1 192 ? 19.766 -10.925 -28.981 1.00 93.38 192 HIS A O 1
ATOM 1452 N N . ASP A 1 193 ? 20.151 -8.803 -29.611 1.00 91.50 193 ASP A N 1
ATOM 1453 C CA . ASP A 1 193 ? 21.419 -8.665 -28.892 1.00 91.50 193 ASP A CA 1
ATOM 1454 C C . ASP A 1 193 ? 21.215 -8.659 -27.375 1.00 91.50 193 ASP A C 1
ATOM 1456 O O . ASP A 1 193 ? 21.977 -9.294 -26.639 1.00 91.50 193 ASP A O 1
ATOM 1460 N N . VAL A 1 194 ? 20.133 -8.034 -26.901 1.00 92.50 194 VAL A N 1
ATOM 1461 C CA . VAL A 1 194 ? 19.735 -8.089 -25.487 1.00 92.50 194 VAL A CA 1
ATOM 1462 C C . VAL A 1 194 ? 19.420 -9.530 -25.072 1.00 92.50 194 VAL A C 1
ATOM 1464 O O . VAL A 1 194 ? 19.989 -10.028 -24.099 1.00 92.50 194 VAL A O 1
ATOM 1467 N N . ARG A 1 195 ? 18.587 -10.256 -25.835 1.00 92.88 195 ARG A N 1
ATOM 1468 C CA . ARG A 1 195 ? 18.257 -11.668 -25.554 1.00 92.88 195 ARG A CA 1
ATOM 1469 C C . ARG A 1 195 ? 19.500 -12.555 -25.578 1.00 92.88 195 ARG A C 1
ATOM 1471 O O . ARG A 1 195 ? 19.646 -13.423 -24.716 1.00 92.88 195 ARG A O 1
ATOM 1478 N N . LYS A 1 196 ? 20.413 -12.335 -26.530 1.00 91.94 196 LYS A N 1
ATOM 1479 C CA . LYS A 1 196 ? 21.702 -13.036 -26.598 1.00 91.94 196 LYS A CA 1
ATOM 1480 C C . LYS A 1 196 ? 22.531 -12.791 -25.336 1.00 91.94 196 LYS A C 1
ATOM 1482 O O . LYS A 1 196 ? 23.006 -13.756 -24.745 1.00 91.94 196 LYS A O 1
ATOM 1487 N N . THR A 1 197 ? 22.638 -11.540 -24.893 1.00 90.62 197 THR A N 1
ATOM 1488 C CA . THR A 1 197 ? 23.371 -11.153 -23.677 1.00 90.62 197 THR A CA 1
ATOM 1489 C C . THR A 1 197 ? 22.790 -11.831 -22.433 1.00 90.62 197 THR A C 1
ATOM 1491 O O . THR A 1 197 ? 23.527 -12.445 -21.660 1.00 90.62 197 THR A O 1
ATOM 1494 N N . ILE A 1 198 ? 21.461 -11.813 -22.274 1.00 91.25 198 ILE A N 1
ATOM 1495 C CA . ILE A 1 198 ? 20.760 -12.494 -21.173 1.00 91.25 198 ILE A CA 1
ATOM 1496 C C . ILE A 1 198 ? 21.015 -13.997 -21.216 1.00 91.25 198 ILE A C 1
ATOM 1498 O O . ILE A 1 198 ? 21.379 -14.588 -20.201 1.00 91.25 198 ILE A O 1
ATOM 1502 N N . ARG A 1 199 ? 20.871 -14.628 -22.384 1.00 89.38 199 ARG A N 1
ATOM 1503 C CA . ARG A 1 199 ? 21.112 -16.064 -22.557 1.00 89.38 199 ARG A CA 1
ATOM 1504 C C . ARG A 1 199 ? 22.553 -16.438 -22.223 1.00 89.38 199 ARG A C 1
ATOM 1506 O O . ARG A 1 199 ? 22.779 -17.424 -21.530 1.00 89.38 199 ARG A O 1
ATOM 1513 N N . ASP A 1 200 ? 23.526 -15.682 -22.716 1.00 86.25 200 ASP A N 1
ATOM 1514 C CA . ASP A 1 200 ? 24.942 -15.988 -22.519 1.00 86.25 200 ASP A CA 1
ATOM 1515 C C . ASP A 1 200 ? 25.354 -15.790 -21.046 1.00 86.25 200 ASP A C 1
ATOM 1517 O O . ASP A 1 200 ? 26.178 -16.549 -20.536 1.00 86.25 200 ASP A O 1
ATOM 1521 N N . ALA A 1 201 ? 24.712 -14.861 -20.327 1.00 80.88 201 ALA A N 1
ATOM 1522 C CA . ALA A 1 201 ? 24.887 -14.684 -18.887 1.00 80.88 201 ALA A CA 1
ATOM 1523 C C . ALA A 1 201 ? 24.162 -15.760 -18.047 1.00 80.88 201 ALA A C 1
ATOM 1525 O O . ALA A 1 201 ? 24.684 -16.212 -17.025 1.00 80.88 201 ALA A O 1
ATOM 1526 N N . THR A 1 202 ? 22.951 -16.169 -18.437 1.00 74.81 202 THR A N 1
ATOM 1527 C CA . THR A 1 202 ? 22.103 -17.131 -17.696 1.00 74.81 202 THR A CA 1
ATOM 1528 C C . THR A 1 202 ? 22.402 -18.593 -18.011 1.00 74.81 202 THR A C 1
ATOM 1530 O O . THR A 1 202 ? 22.011 -19.471 -17.242 1.00 74.81 202 THR A O 1
ATOM 1533 N N . ARG A 1 203 ? 23.139 -18.875 -19.094 1.00 73.38 203 ARG A N 1
ATOM 1534 C CA . ARG A 1 203 ? 23.749 -20.182 -19.343 1.00 73.38 203 ARG A CA 1
ATOM 1535 C C . ARG A 1 203 ? 24.639 -20.529 -18.157 1.00 73.38 203 ARG A C 1
ATOM 1537 O O . ARG A 1 203 ? 25.738 -20.002 -18.012 1.00 73.38 203 ARG A O 1
ATOM 1544 N N . ILE A 1 204 ? 24.121 -21.401 -17.300 1.00 51.03 204 ILE A N 1
ATOM 1545 C CA . ILE A 1 204 ? 24.801 -21.950 -16.134 1.00 51.03 204 ILE A CA 1
ATOM 1546 C C . ILE A 1 204 ? 26.190 -22.438 -16.575 1.00 51.03 204 ILE A C 1
ATOM 1548 O O . ILE A 1 204 ? 26.307 -23.472 -17.231 1.00 51.03 204 ILE A O 1
ATOM 1552 N N . ARG A 1 205 ? 27.247 -21.698 -16.221 1.00 50.94 205 ARG A N 1
ATOM 1553 C CA . ARG A 1 205 ? 28.598 -22.256 -16.145 1.00 50.94 205 ARG A CA 1
ATOM 1554 C C . ARG A 1 205 ? 28.644 -23.026 -14.828 1.00 50.94 205 ARG A C 1
ATOM 1556 O O . ARG A 1 205 ? 28.880 -22.424 -13.786 1.00 50.94 205 ARG A O 1
ATOM 1563 N N . ARG A 1 206 ? 28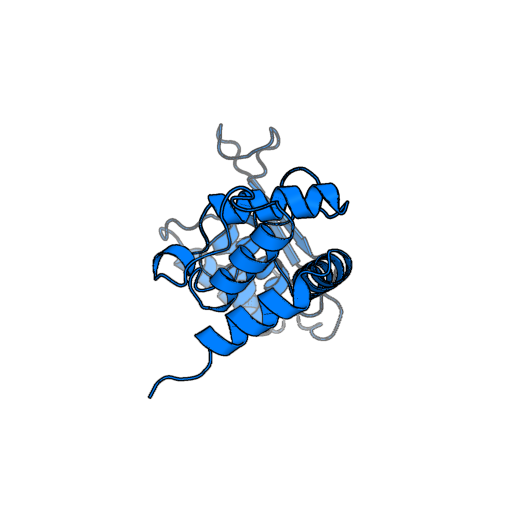.256 -24.302 -14.873 1.00 44.97 206 ARG A N 1
ATOM 1564 C CA . ARG A 1 206 ? 28.668 -25.260 -13.842 1.00 44.97 206 ARG A CA 1
ATOM 1565 C C . ARG A 1 206 ? 30.167 -25.475 -13.964 1.00 44.97 206 ARG A C 1
ATOM 1567 O O . ARG A 1 206 ? 30.644 -25.470 -15.122 1.00 44.97 206 ARG A O 1
#

=== Feature glossary ===
Key to the feature types in this record:

— What the protein is —

Primary structure: the covalent order of the twenty standard amino acids along the backbone. Two proteins with the same sequence will (almost always) fold to the same structure; two with 30% identity often share a fold but not the details.

Database cross-references. InterPro integrates a dozen domain/family signature databases into unified entries with re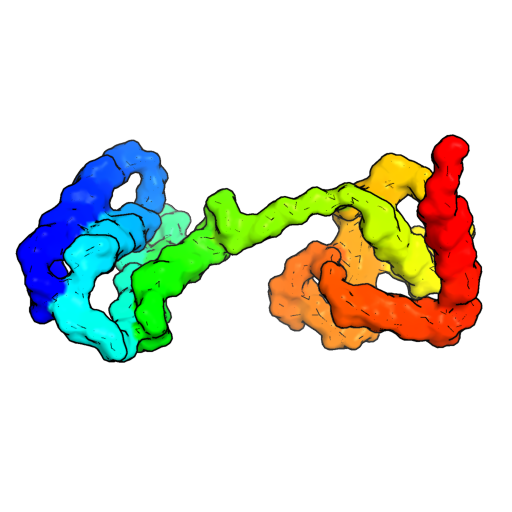sidue-range hits. GO terms attach function/process/location labels with evidence codes. CATH codes position the fold in a four-level structural taxonomy. Organism is the NCBI-taxonomy species name.

— Where its atoms are —

The mmCIF block holds the 3D Cartesian coordinates of each backbone atom (N, Cα, C, O) in ångströms. mmCIF is the PDB's canonical archive format — a tagged-loop text representation of the atomic model.

Six rendered views show the 3D structure from the faces of a cube — i.e. along ±x, ±y, ±z. Rendering representation is drawn randomly per protein from cartoon (secondary-structure ribbons), sticks (backbone bonds), or molecular surface; coloring is either N→C rainbow (blue at the N-terminus through red at the C-terminus) or one color per chain.

— Local backbone conformation —

DSSP 8-state secondary structure assigns each residue one of H (α-helix), G (3₁₀-helix), I (π-helix), E (extended β-strand), B (isolated β-bridge), T (hydrogen-bonded turn), S (bend), or '-' (coil). The assignment is computed from backbone hydrogen-bond geometry via the Kabsch–Sander algorithm.

P-SEA three-state annotation labels each residue as helix, strand, or coil based purely on the geometry of the Cα trace. It serves as a fallback when the full backbone (and thus DSSP) is unavailable.

The φ/ψ torsion pair specifies the backbone conformation at each residue. φ rotates about the N–Cα bond, ψ about the Cα–C bond. Steric clashes forbid most of the (φ, ψ) plane — the allowed regions (α-helix basin, β-sheet basin, left-handed helix) are the Ramachandran-allowed regions.

— Global shape and packing —

The geometric summary reports three shape descriptors. Rg (radius of gyration) measures how spread out the Cα atoms are about their centre of mass; compact globular proteins have small Rg, elongated or unfolded ones large. Cα contacts (<8 Å, |i−j|>4) count long-range residue pairs in spatial proximity — high for tightly packed folds, near zero for rods or random coil. The bounding-box extents give the protein's footprint along x, y, z in Å.

Accessible surface area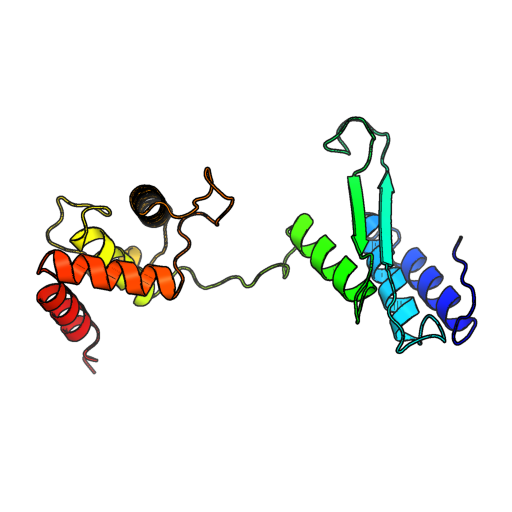 quantifies burial. A residue with SASA near zero is packed into the hydrophobic core; one with SASA >100 Å² sits on the surface. Computed here via the Shrake–Rupley numerical algorithm with a 1.4 Å probe.

Plot images: a contact map (which residues are close in 3D, as an N×N binary image), a Ramachandran scatter (backbone torsion angles, revealing secondary-structure composition at a glance), and — for AlphaFold structures — a PAE heatmap (pairwise prediction confidence).

— Structural neighborhood —

The Foldseek 3Di string encodes local tertiary geometry as a 20-letter alphabet — one character per residue — derived from the relative positions of nearby Cα atoms. Unlike the amino-acid sequence, 3Di is a direct function of the 3D structure, so two proteins with the same fold have similar 3Di strings even at low sequence identity.

Nearest PDB neighbors are the top structural matches found by Foldseek when searching this structure against the entire Protein Data Bank. Each hit reports a TM-score (0 to 1; >0.5 almost always implies the same fold) and an E-value. These are *structural* homologs — they may share no detectable sequence similarity.

— Confidence and disorder —

For AlphaFold models, the B-factor field carries pLDDT — the model's own estimate of local accuracy on a 0–100 scale. Regions with pLDDT<50 should be treated as essentially unmodeled; they often correspond to intrinsically disordered segments.

B-factor (Debye–Waller factor) reflects atomic displacement in the crystal lattice. It is an experimental observable (units Å²), not a prediction; low values mean the atom is pinned down, high values mean it moves or is heterogeneous across the crystal.

Predicted aligned error is AlphaFold's pairwise confidence. Unlike pLDDT (per-residue), PAE is per-residue-pair and captures whether two parts of the structure are correctly placed relative to each other. Units are ångströms of expected positional error.